Protein AF-A0A485KI19-F1 (afdb_monomer)

Mean predicted aligned error: 16.69 Å

Nearest PDB structures (foldseek):
  5kqa-assembly1_A  TM=9.503E-01  e=1.463E-09  Polygonaceae
  5gtx-assembly2_B  TM=9.442E-01  e=1.990E-09  Polygonaceae
  3fza-assembly1_A  TM=9.438E-01  e=4.714E-09  Populus tremula x Populus tremuloides
  1z7r-assembly1_A  TM=9.669E-01  e=2.487E-08  Populus tremula x Populus tremuloides
  2e7p-assembly1_B  TM=9.635E-01  e=2.339E-08  Populus tremula x Populus tremuloides

Organism: NCBI:txid120398

Solvent-accessible surface area (backbone atoms only — not comparable to full-atom values): 19951 Å² total; per-residue (Å²): 97,82,25,84,79,47,61,90,68,41,62,81,82,82,92,69,82,58,68,72,54,55,75,67,56,44,51,51,53,49,51,58,56,52,72,73,61,73,81,44,63,68,57,72,78,36,59,64,34,76,42,48,42,64,59,56,49,50,37,43,27,72,74,57,68,28,61,66,27,39,33,34,52,97,58,24,58,65,50,75,49,79,32,60,37,81,35,68,44,88,88,78,68,33,32,41,77,50,57,59,34,67,48,56,70,82,56,44,68,63,47,50,62,80,54,72,50,29,32,34,69,64,42,40,70,80,90,62,76,77,70,81,76,79,70,73,71,72,80,74,79,74,85,78,83,75,81,91,80,83,84,84,90,85,84,87,89,85,91,83,88,89,81,88,82,87,87,88,86,83,84,87,89,84,86,83,88,87,90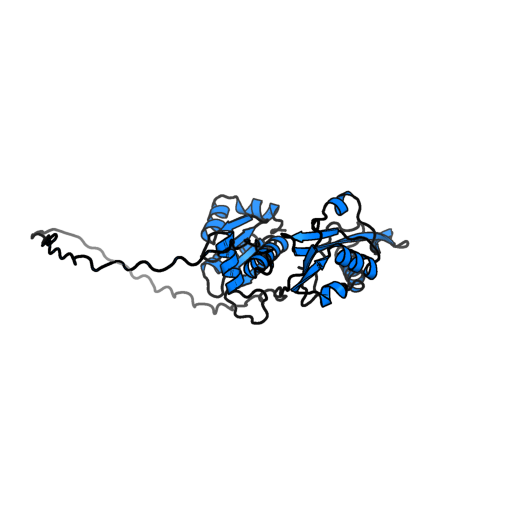,80,86,81,84,89,78,86,88,74,89,74,84,79,79,84,77,73,83,76,78,78,73,73,76,75,80,78,87,76,54,68,61,61,56,38,39,46,48,53,52,51,52,30,56,72,43,20,18,24,37,37,26,48,87,92,40,64,49,33,50,52,43,50,52,52,38,51,77,64,59,37,53,66,43,78,46,53,37,75,54,89,50,92,73,42,37,69,44,27,63,56,46,47,51,32,46,27,70,76,68,73,48,92,60,72,17,43,33,32,48,54,78,37,81,60,44,39,37,66,43,54,52,50,33,46,77,68,67,47,39,68,57,52,35,48,76,30,60,24,35,131

Sequence (320 aa):
MWSPTNPQNNVPNFGYPCGGLTDTDYLSNVVSLVSNYDTPQFIKDNIGKEVAVSDLRDAFNYWWGADVVLKCLDGAFADVLSCYSTDTDASTGEVSPGYIIPCPAGIAAQDECTNATTKLLAYSVPTIPPAPTTTTLKPTPAPTVAPKTTAPVTTAPKTTAPKTTAPLTTTPTTTPFETRLPSPSPTTPVPTPTRTPLTTLVPVPSVTDPQADVEIWVKFFYRNARCAVFGEAGCEYCASAKALLESKNASYDYFGVWLDNPNHIPDGMEVYNALVDMTKQDTLPNIWIGNVFVGGSDDIHALDKAGKLDQMLKDAKCIK

Secondary structure (DSSP, 8-state):
---SS-GGG-----SSPPTTS-HHHHHHHHHHHHHT-PPPHHHHHTTTEEEEHHHHHHHHHHHHSS--EEEEETTEEEEEE-EEEEEE-TTT--EEEEEEEPPPHHHHTT----SSEEEE--------PPP------PPPPPP--PPP-----------------------PPP------PPPP-----PPPP--------PPP-----HHHHHHHHHHHHHHHHSEEEEE-TT-HHHHHHHHHHHHTTB--EEEETT---TT-SS-HHHHHHHHHHHH---SS-EEEETTEEEESHHHHHHHHHTT-HHHHHHHTT-B-

InterPro domains:
  IPR002109 Glutaredoxin [PF00462] (229-294)
  IPR014025 Glutaredoxin subgroup [PR00160] (227-245)
  IPR014025 Glutaredoxin subgroup [PR00160] (277-290)
  IPR014025 Glutaredoxin subgroup [PR00160] (291-304)
  IPR036249 Thioredoxin-like superfamily [SSF52833] (221-317)
  IPR036430 Ribonuclease T2-like superfamily [G3DSA:3.90.730.10] (15-118)
  IPR036430 Ribonuclease T2-like superfamily [SSF55895] (18-107)

Radius of gyration: 32.54 Å; Cα contacts (8 Å, |Δi|>4): 403; chains: 1; bounding box: 98×54×90 Å

Structure (mmCIF, N/CA/C/O backbone):
data_AF-A0A485KI19-F1
#
_entry.id   AF-A0A485KI19-F1
#
loop_
_atom_site.group_PDB
_atom_site.id
_atom_site.type_symbol
_atom_site.label_atom_id
_atom_site.label_alt_id
_atom_site.label_comp_id
_atom_site.label_asym_id
_atom_site.label_entity_id
_atom_site.label_seq_id
_atom_site.pdbx_PDB_ins_code
_atom_site.Cartn_x
_atom_site.Cartn_y
_atom_site.Cartn_z
_atom_site.occupancy
_atom_site.B_iso_or_equiv
_atom_site.auth_seq_id
_atom_site.auth_comp_id
_atom_site.auth_asym_id
_atom_site.auth_atom_id
_atom_site.pdbx_PDB_model_num
ATOM 1 N N . MET A 1 1 ? 1.560 5.827 2.415 1.00 46.31 1 MET A N 1
ATOM 2 C CA . MET A 1 1 ? 1.641 5.105 1.127 1.00 46.31 1 MET A CA 1
ATOM 3 C C . MET A 1 1 ? 2.796 5.684 0.343 1.00 46.31 1 MET A C 1
ATOM 5 O O . MET A 1 1 ? 2.919 6.904 0.319 1.00 46.31 1 MET A O 1
ATOM 9 N N . TRP A 1 2 ? 3.633 4.837 -0.251 1.00 42.06 2 TRP A N 1
ATOM 10 C CA . TRP A 1 2 ? 4.658 5.285 -1.188 1.00 42.06 2 TRP A CA 1
ATOM 11 C C . TRP A 1 2 ? 3.989 5.912 -2.424 1.00 42.06 2 TRP A C 1
ATOM 13 O O . TRP A 1 2 ? 3.120 5.296 -3.042 1.00 42.06 2 TRP A O 1
ATOM 23 N N . SER A 1 3 ? 4.345 7.155 -2.739 1.00 47.00 3 SER A N 1
ATOM 24 C CA . SER A 1 3 ? 3.885 7.924 -3.890 1.00 47.00 3 SER A CA 1
ATOM 25 C C . SER A 1 3 ? 5.093 8.306 -4.752 1.00 47.00 3 SER A C 1
ATOM 27 O O . SER A 1 3 ? 5.907 9.135 -4.335 1.00 47.00 3 SER A O 1
ATOM 29 N N . PRO A 1 4 ? 5.229 7.750 -5.966 1.00 42.47 4 PRO A N 1
ATOM 30 C CA . PRO A 1 4 ? 6.314 8.113 -6.873 1.00 42.47 4 PRO A CA 1
ATOM 31 C C . PRO A 1 4 ? 6.140 9.522 -7.458 1.00 42.47 4 PRO A C 1
ATOM 33 O O . PRO A 1 4 ? 7.115 10.134 -7.884 1.00 42.47 4 PRO A O 1
ATOM 36 N N . THR A 1 5 ? 4.917 10.061 -7.450 1.00 41.78 5 THR A N 1
ATOM 37 C CA . THR A 1 5 ? 4.598 11.417 -7.926 1.00 41.78 5 THR A CA 1
ATOM 38 C C . THR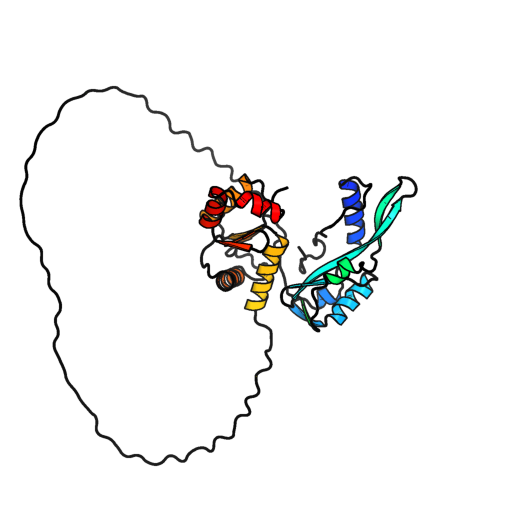 A 1 5 ? 4.775 12.488 -6.851 1.00 41.78 5 THR A C 1
ATOM 40 O O . THR A 1 5 ? 4.921 13.664 -7.180 1.00 41.78 5 THR A O 1
ATOM 43 N N . ASN A 1 6 ? 4.804 12.105 -5.570 1.00 47.22 6 ASN A N 1
ATOM 44 C CA . ASN A 1 6 ? 5.092 13.018 -4.469 1.00 47.22 6 ASN A CA 1
ATOM 45 C C . ASN A 1 6 ? 5.861 12.320 -3.328 1.00 47.22 6 ASN A C 1
ATOM 47 O O . ASN A 1 6 ? 5.303 12.094 -2.250 1.00 47.22 6 ASN A O 1
ATOM 51 N N . PRO A 1 7 ? 7.147 11.983 -3.548 1.00 45.94 7 PRO A N 1
ATOM 52 C CA . PRO A 1 7 ? 7.935 11.195 -2.602 1.00 45.94 7 PRO A CA 1
ATOM 53 C C . PRO A 1 7 ? 8.178 11.891 -1.255 1.00 45.94 7 PRO A C 1
ATOM 55 O O . PRO A 1 7 ? 8.441 11.217 -0.265 1.00 45.94 7 PRO A O 1
ATOM 58 N N . GLN A 1 8 ? 8.035 13.219 -1.192 1.00 36.97 8 GLN A N 1
ATOM 59 C CA . GLN A 1 8 ? 8.139 14.009 0.044 1.00 36.97 8 GLN A CA 1
ATOM 60 C C . GLN A 1 8 ? 6.963 13.764 1.009 1.00 36.97 8 GLN A C 1
ATOM 62 O O . GLN A 1 8 ? 7.070 14.033 2.200 1.00 36.97 8 GLN A O 1
ATOM 67 N N . ASN A 1 9 ? 5.848 13.219 0.508 1.00 42.22 9 ASN A N 1
ATOM 68 C CA . ASN A 1 9 ? 4.661 12.885 1.300 1.00 42.22 9 ASN A CA 1
ATOM 69 C C . ASN A 1 9 ? 4.589 11.394 1.665 1.00 42.22 9 ASN A C 1
ATOM 71 O O . ASN A 1 9 ? 3.554 10.917 2.143 1.00 42.22 9 ASN A O 1
ATOM 75 N N . ASN A 1 10 ? 5.669 10.644 1.439 1.00 46.06 10 ASN A N 1
ATOM 76 C CA . ASN A 1 10 ? 5.763 9.259 1.872 1.00 46.06 10 ASN A CA 1
ATOM 77 C C . ASN A 1 10 ? 5.817 9.225 3.400 1.00 46.06 10 ASN A C 1
ATOM 79 O O . ASN A 1 10 ? 6.863 9.451 3.997 1.00 46.06 10 ASN A O 1
ATOM 83 N N . VAL A 1 11 ? 4.675 8.958 4.034 1.00 46.38 11 VAL A N 1
ATOM 84 C CA . VAL A 1 11 ? 4.603 8.778 5.488 1.00 46.38 11 VAL A CA 1
ATOM 85 C C . VAL A 1 11 ? 5.320 7.471 5.840 1.00 46.38 11 VAL A C 1
ATOM 87 O O . VAL A 1 11 ? 4.834 6.409 5.432 1.00 46.38 11 VAL A O 1
ATOM 90 N N . PRO A 1 12 ? 6.440 7.508 6.578 1.00 49.16 12 PRO A N 1
ATOM 91 C CA . PRO A 1 12 ? 7.093 6.292 7.023 1.00 49.16 12 PRO A CA 1
ATOM 92 C C . PRO A 1 12 ? 6.256 5.650 8.137 1.00 49.16 12 PRO A C 1
ATOM 94 O O . PRO A 1 12 ? 5.717 6.333 9.010 1.00 49.16 12 PRO A O 1
ATOM 97 N N . ASN A 1 13 ? 6.102 4.327 8.093 1.00 49.72 13 ASN A N 1
ATOM 98 C CA . ASN A 1 13 ? 5.349 3.576 9.094 1.00 49.72 13 ASN A CA 1
ATOM 99 C C . ASN A 1 13 ? 6.312 3.037 10.161 1.00 49.72 13 ASN A C 1
ATOM 101 O O . ASN A 1 13 ? 7.055 2.089 9.912 1.00 49.72 13 ASN A O 1
ATOM 105 N N . PHE A 1 14 ? 6.317 3.640 11.350 1.00 53.88 14 PHE A N 1
ATOM 106 C CA . PHE A 1 14 ? 7.216 3.247 12.438 1.00 53.88 14 PHE A CA 1
ATOM 107 C C . PHE A 1 14 ? 6.625 2.070 13.212 1.00 53.88 14 PHE A C 1
ATOM 109 O O . PHE A 1 14 ? 5.615 2.201 13.898 1.00 53.88 14 PHE A O 1
ATOM 116 N N . GLY A 1 15 ? 7.250 0.897 13.083 1.00 46.44 15 GLY A N 1
ATOM 117 C CA . GLY A 1 15 ? 6.762 -0.335 13.706 1.00 46.44 15 GLY A CA 1
ATOM 118 C C . GLY A 1 15 ? 6.937 -0.397 15.227 1.00 46.44 15 GLY A C 1
ATOM 119 O O . GLY A 1 15 ? 6.155 -1.081 15.883 1.00 46.44 15 GLY A O 1
ATOM 120 N N . TYR A 1 16 ? 7.933 0.299 15.789 1.00 48.69 16 TYR A N 1
ATOM 121 C CA . TYR A 1 16 ? 8.256 0.255 17.220 1.00 48.69 16 TYR A CA 1
ATOM 122 C C . TYR A 1 16 ? 8.900 1.576 17.677 1.00 48.69 16 TYR A C 1
ATOM 124 O O . TYR A 1 16 ? 10.001 1.883 17.213 1.00 48.69 16 TYR A O 1
ATOM 132 N N . PRO A 1 17 ? 8.267 2.362 18.571 1.00 51.69 17 PRO A N 1
ATOM 133 C CA . PRO A 1 17 ? 8.916 3.534 19.141 1.00 51.69 17 PRO A CA 1
ATOM 134 C C . PRO A 1 17 ? 10.123 3.102 19.979 1.00 51.69 17 PRO A C 1
ATOM 136 O O . PRO A 1 17 ? 10.040 2.179 20.794 1.00 51.69 17 PRO A O 1
ATOM 139 N N . CYS A 1 18 ? 11.256 3.771 19.774 1.00 51.06 18 CYS A N 1
ATOM 140 C CA . CYS A 1 18 ? 12.375 3.708 20.705 1.00 51.06 18 CYS A CA 1
ATOM 141 C C . CYS A 1 18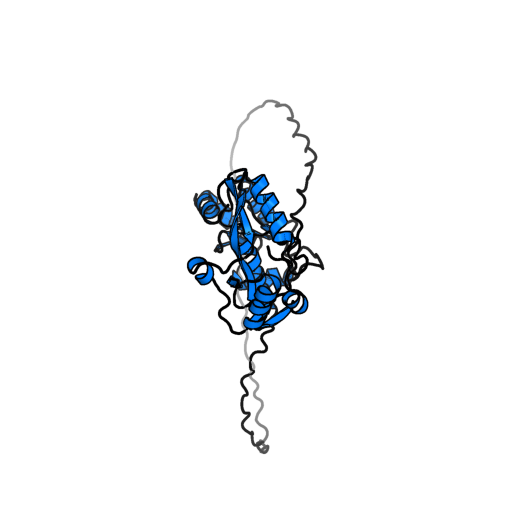 ? 11.891 4.331 22.024 1.00 51.06 18 CYS A C 1
ATOM 143 O O . CYS A 1 18 ? 11.373 5.445 22.032 1.00 51.06 18 CYS A O 1
ATOM 145 N N . GLY A 1 19 ? 11.934 3.568 23.118 1.00 50.66 19 GLY A N 1
ATOM 146 C CA . GLY A 1 19 ? 11.325 3.978 24.383 1.00 50.66 19 GLY A CA 1
ATOM 147 C C . GLY A 1 19 ? 11.999 5.208 24.999 1.00 50.66 19 GLY A C 1
ATOM 148 O O . GLY A 1 19 ? 13.220 5.319 24.971 1.00 50.66 19 GLY A O 1
ATOM 149 N N . GLY A 1 20 ? 11.199 6.089 25.607 1.00 52.69 20 GLY A N 1
ATOM 150 C CA . GLY A 1 20 ? 11.675 7.222 26.412 1.00 52.69 20 GLY A CA 1
ATOM 151 C C . GLY A 1 20 ? 11.204 8.597 25.938 1.00 52.69 20 GLY A C 1
ATOM 152 O O . GLY A 1 20 ? 11.159 9.505 26.759 1.00 52.69 20 GLY A O 1
ATOM 153 N N . LEU A 1 21 ? 10.797 8.722 24.670 1.00 57.00 21 LEU A N 1
ATOM 154 C CA . LEU A 1 21 ? 10.254 9.957 24.092 1.00 57.00 21 LEU A CA 1
ATOM 155 C C . LEU A 1 21 ? 8.753 10.114 24.341 1.00 57.00 21 LEU A C 1
ATOM 157 O O . LEU A 1 21 ? 8.015 9.126 24.394 1.00 57.00 21 LEU A O 1
ATOM 161 N N . THR A 1 22 ? 8.282 11.364 24.417 1.00 64.50 22 THR A N 1
ATOM 162 C CA . THR A 1 22 ? 6.857 11.646 24.194 1.00 64.50 22 THR A CA 1
ATOM 163 C C . THR A 1 22 ? 6.505 11.363 22.731 1.00 64.50 22 THR A C 1
ATOM 165 O O . THR A 1 22 ? 7.353 11.510 21.850 1.00 64.50 22 THR A O 1
ATOM 168 N N . ASP A 1 23 ? 5.255 10.988 22.443 1.00 66.38 23 ASP A N 1
ATOM 169 C CA . ASP A 1 23 ? 4.817 10.700 21.067 1.00 66.38 23 ASP A CA 1
ATOM 170 C C . ASP A 1 23 ? 5.150 11.852 20.100 1.00 66.38 23 ASP A C 1
ATOM 172 O O . ASP A 1 23 ? 5.570 11.618 18.969 1.00 66.38 23 ASP A O 1
ATOM 176 N N . THR A 1 24 ? 5.021 13.104 20.551 1.00 70.69 24 THR A N 1
ATOM 177 C CA . THR A 1 24 ? 5.311 14.298 19.743 1.00 70.69 24 THR A CA 1
ATOM 178 C C . THR A 1 24 ? 6.802 14.453 19.452 1.00 70.69 24 THR A C 1
ATOM 180 O O . THR A 1 24 ? 7.173 14.729 18.311 1.00 70.69 24 THR A O 1
ATOM 183 N N . ASP A 1 25 ? 7.658 14.261 20.457 1.00 70.94 25 ASP A N 1
ATOM 184 C CA . ASP A 1 25 ? 9.108 14.421 20.309 1.00 70.94 25 ASP A CA 1
ATOM 185 C C . ASP A 1 25 ? 9.700 13.287 19.469 1.00 70.94 25 ASP A C 1
ATOM 187 O O . ASP A 1 25 ? 10.542 13.524 18.600 1.00 70.94 25 ASP A O 1
ATOM 191 N N . TYR A 1 26 ? 9.184 12.064 19.642 1.00 72.50 26 TYR A N 1
ATOM 192 C CA . TYR A 1 26 ? 9.512 10.936 18.775 1.00 72.50 26 TYR A CA 1
ATOM 193 C C . TYR A 1 26 ? 9.150 11.240 17.324 1.00 72.50 26 TYR A C 1
ATOM 195 O O . TYR A 1 26 ? 10.010 11.136 16.452 1.00 72.50 26 TYR A O 1
ATOM 203 N N . LEU A 1 27 ? 7.911 11.673 17.061 1.00 74.31 27 LEU A N 1
ATOM 204 C CA . LEU A 1 27 ? 7.457 12.002 15.709 1.00 74.31 27 LEU A CA 1
ATOM 205 C C . LEU A 1 27 ? 8.262 13.151 15.089 1.00 74.31 27 LEU A C 1
ATOM 207 O O . LEU A 1 27 ? 8.608 13.074 13.915 1.00 74.31 27 LEU A O 1
ATOM 211 N N . SER A 1 28 ? 8.602 14.189 15.856 1.00 77.88 28 SER A N 1
ATOM 212 C CA . SER A 1 28 ? 9.403 15.321 15.371 1.00 77.88 28 SER A CA 1
ATOM 213 C C . SER A 1 28 ? 10.830 14.906 14.989 1.00 77.88 28 SER A C 1
ATOM 215 O O . SER A 1 28 ? 11.308 15.243 13.899 1.00 77.88 28 SER A O 1
ATOM 217 N N . ASN A 1 29 ? 11.494 14.121 15.846 1.00 76.38 29 ASN A N 1
ATOM 218 C CA . ASN A 1 29 ? 12.833 13.586 15.579 1.00 76.38 29 ASN A CA 1
ATOM 219 C C . ASN A 1 29 ? 12.832 12.685 14.351 1.00 76.38 29 ASN A C 1
ATOM 221 O O . ASN A 1 29 ? 13.666 12.816 13.460 1.00 76.38 29 ASN A O 1
ATOM 225 N N . VAL A 1 30 ? 11.838 11.811 14.279 1.00 77.06 30 VAL A N 1
ATOM 226 C CA . VAL A 1 30 ? 11.625 10.913 13.159 1.00 77.06 30 VAL A CA 1
ATOM 227 C C . VAL A 1 30 ? 11.415 11.671 11.848 1.00 77.06 30 VAL A C 1
ATOM 229 O O . VAL A 1 30 ? 12.092 11.363 10.871 1.00 77.06 30 VAL A O 1
ATOM 232 N N . VAL A 1 31 ? 10.519 12.664 11.812 1.00 79.62 31 VAL A N 1
ATOM 233 C CA . VAL A 1 31 ? 10.261 13.484 10.615 1.00 79.62 31 VAL A CA 1
ATOM 234 C C . VAL A 1 31 ? 11.537 14.203 10.181 1.00 79.62 31 VAL A C 1
ATOM 236 O O . VAL A 1 31 ? 11.879 14.193 9.000 1.00 79.62 31 VAL A O 1
ATOM 239 N N . SER A 1 32 ? 12.275 14.768 11.136 1.00 79.25 32 SER A N 1
ATOM 240 C CA . SER A 1 32 ? 13.550 15.440 10.868 1.00 79.25 32 SER A CA 1
ATOM 241 C C . SER A 1 32 ? 14.583 14.475 10.286 1.00 79.25 32 SER A C 1
ATOM 243 O O . SER A 1 32 ? 15.250 14.797 9.306 1.00 79.25 32 SER A O 1
ATOM 245 N N . LEU A 1 33 ? 14.678 13.265 10.833 1.00 79.50 33 LEU A N 1
ATOM 246 C CA . LEU A 1 33 ? 15.592 12.236 10.362 1.00 79.50 33 LEU A CA 1
ATOM 247 C C . LEU A 1 33 ? 15.264 11.794 8.931 1.00 79.50 33 LEU A C 1
ATOM 249 O O . LEU A 1 33 ? 16.139 11.827 8.068 1.00 79.50 33 LEU A O 1
ATOM 253 N N . VAL A 1 34 ? 14.007 11.428 8.658 1.00 77.19 34 VAL A N 1
ATOM 254 C CA . VAL A 1 34 ? 13.589 10.953 7.327 1.00 77.19 34 VAL A CA 1
ATOM 255 C C . VAL A 1 34 ? 13.599 12.057 6.274 1.00 77.19 34 VAL A C 1
ATOM 257 O O . VAL A 1 34 ? 13.829 11.755 5.109 1.00 77.19 34 VAL A O 1
ATOM 260 N N . SER A 1 35 ? 13.447 13.329 6.663 1.00 78.62 35 SER A N 1
ATOM 261 C CA . SER A 1 35 ? 13.558 14.463 5.733 1.00 78.62 35 SER A CA 1
ATOM 262 C C . SER A 1 35 ? 14.942 14.592 5.081 1.00 78.62 35 SER A C 1
ATOM 264 O O . SER A 1 35 ? 15.059 15.191 4.016 1.00 78.62 35 SER A O 1
ATOM 266 N N . ASN A 1 36 ? 15.980 13.991 5.676 1.00 76.94 36 ASN A N 1
ATOM 267 C CA . ASN A 1 36 ? 17.328 13.950 5.102 1.00 76.94 36 ASN A CA 1
ATOM 268 C C . ASN A 1 36 ? 17.536 12.776 4.129 1.00 76.94 36 ASN A C 1
ATOM 270 O O . ASN A 1 36 ? 18.554 12.728 3.438 1.00 76.94 36 ASN A O 1
ATOM 274 N N . TYR A 1 37 ? 16.601 11.825 4.075 1.00 80.19 37 TYR A N 1
ATOM 275 C CA . TYR A 1 37 ? 16.681 10.639 3.229 1.00 80.19 37 TYR A CA 1
ATOM 276 C C . TYR A 1 37 ? 15.727 10.772 2.043 1.00 80.19 37 TYR A C 1
ATOM 278 O O . TYR A 1 37 ? 14.572 10.351 2.078 1.00 80.19 37 TYR A O 1
ATOM 286 N N . ASP A 1 38 ? 16.238 11.343 0.956 1.00 79.88 38 ASP A N 1
ATOM 287 C CA . ASP A 1 38 ? 15.496 11.440 -0.296 1.00 79.88 38 ASP A CA 1
ATOM 288 C C . ASP A 1 38 ? 15.322 10.073 -0.976 1.00 79.88 38 ASP A C 1
ATOM 290 O O . ASP A 1 38 ? 16.114 9.138 -0.813 1.00 79.88 38 ASP A O 1
ATOM 294 N N . THR A 1 39 ? 14.286 9.974 -1.816 1.00 84.31 39 THR A N 1
ATOM 295 C CA . THR A 1 39 ? 14.126 8.832 -2.728 1.00 84.31 39 THR A CA 1
ATOM 296 C C . THR A 1 39 ? 15.303 8.789 -3.714 1.00 84.31 39 THR A C 1
ATOM 298 O O . THR A 1 39 ? 15.515 9.794 -4.410 1.00 84.31 39 THR A O 1
ATOM 301 N N . PRO A 1 40 ? 16.024 7.652 -3.831 1.00 89.31 40 PRO A N 1
ATOM 302 C CA . PRO A 1 40 ? 17.139 7.502 -4.761 1.00 89.31 40 PRO A CA 1
ATOM 303 C C . PRO A 1 40 ? 16.788 7.936 -6.185 1.00 89.31 40 PRO A C 1
ATOM 305 O O . PRO A 1 40 ? 15.735 7.572 -6.716 1.00 89.31 40 PRO A O 1
ATOM 308 N N . GLN A 1 41 ? 17.692 8.675 -6.834 1.00 89.19 41 GLN A N 1
ATOM 309 C CA . GLN A 1 41 ? 17.462 9.182 -8.194 1.00 89.19 41 GLN A CA 1
ATOM 310 C C . GLN A 1 41 ? 17.199 8.052 -9.201 1.00 89.19 41 GLN A C 1
ATOM 312 O O . GLN A 1 41 ? 16.339 8.187 -10.065 1.00 89.19 41 GLN A O 1
ATOM 317 N N . PHE A 1 42 ? 17.852 6.901 -9.013 1.00 91.62 42 PHE A N 1
ATOM 318 C CA . PHE A 1 42 ? 17.614 5.693 -9.800 1.00 91.62 42 PHE A CA 1
ATOM 319 C C . PHE A 1 42 ? 16.131 5.302 -9.859 1.00 91.62 42 PHE A C 1
ATOM 321 O O . PHE A 1 42 ? 15.640 4.924 -10.916 1.00 91.62 42 PHE A O 1
ATOM 328 N N . ILE A 1 43 ? 15.398 5.426 -8.749 1.00 90.06 43 ILE A N 1
ATOM 329 C CA . ILE A 1 43 ? 13.968 5.110 -8.715 1.00 90.06 43 ILE A CA 1
ATOM 330 C C . ILE A 1 43 ? 13.191 6.141 -9.530 1.00 90.06 43 ILE A C 1
ATOM 332 O O . ILE A 1 43 ? 12.382 5.762 -10.372 1.00 90.06 43 ILE A O 1
ATOM 336 N N . LYS A 1 44 ?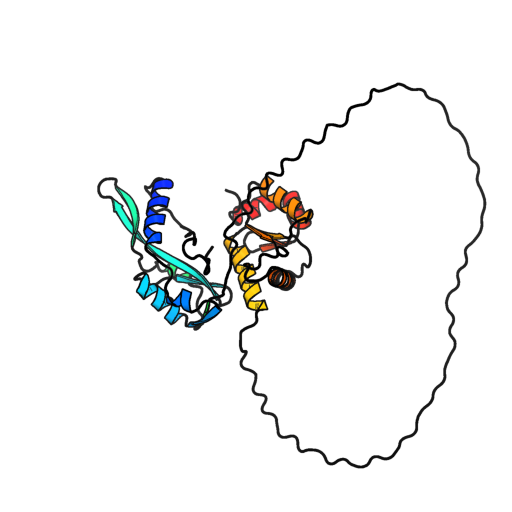 13.476 7.434 -9.325 1.00 87.25 44 LYS A N 1
ATOM 337 C CA . LYS A 1 44 ? 12.816 8.546 -10.031 1.00 87.25 44 LYS A CA 1
ATOM 338 C C . LYS A 1 44 ? 12.970 8.428 -11.554 1.00 87.25 44 LYS A C 1
ATOM 340 O O . LYS A 1 44 ? 12.008 8.648 -12.282 1.00 87.25 44 LYS A O 1
ATOM 345 N N . ASP A 1 45 ? 14.144 8.016 -12.026 1.00 91.19 45 ASP A N 1
ATOM 346 C CA . ASP A 1 45 ? 14.460 7.902 -13.458 1.00 91.19 45 ASP A CA 1
ATOM 347 C C . ASP A 1 45 ? 13.864 6.648 -14.128 1.00 91.19 45 ASP A C 1
ATOM 349 O O . ASP A 1 45 ? 13.823 6.540 -15.363 1.00 91.19 45 ASP A O 1
ATOM 353 N N . ASN A 1 46 ? 13.412 5.681 -13.327 1.00 92.06 46 ASN A N 1
ATOM 354 C CA . ASN A 1 46 ? 12.945 4.380 -13.799 1.00 92.06 46 ASN A CA 1
ATOM 355 C C . ASN A 1 46 ? 11.484 4.076 -13.442 1.00 92.06 46 ASN A C 1
ATOM 357 O O . ASN A 1 46 ? 11.047 2.939 -13.600 1.00 92.06 46 ASN A O 1
ATOM 361 N N . ILE A 1 47 ? 10.705 5.084 -13.040 1.00 88.69 47 ILE A N 1
ATOM 362 C CA . ILE A 1 47 ? 9.249 4.952 -12.892 1.00 88.69 47 ILE A CA 1
ATOM 363 C C . ILE A 1 47 ? 8.638 4.464 -14.220 1.00 88.69 47 ILE A C 1
ATOM 365 O O . ILE A 1 47 ? 8.959 4.966 -15.297 1.00 88.69 47 ILE A O 1
ATOM 369 N N . GLY A 1 48 ? 7.757 3.471 -14.130 1.00 85.75 48 GLY A N 1
ATOM 370 C CA . GLY A 1 48 ? 7.123 2.775 -15.248 1.00 85.75 48 GLY A CA 1
ATOM 371 C C . GLY A 1 48 ? 7.988 1.702 -15.917 1.00 85.75 48 GLY A C 1
ATOM 372 O O . GLY A 1 48 ? 7.569 1.153 -16.934 1.00 85.75 48 GLY A O 1
ATOM 373 N N . LYS A 1 49 ? 9.189 1.405 -15.401 1.00 90.19 49 LYS A N 1
ATOM 374 C CA . LYS A 1 49 ? 10.129 0.451 -16.013 1.00 90.19 49 LYS A CA 1
ATOM 375 C C . LYS A 1 49 ? 10.384 -0.756 -15.119 1.00 90.19 49 LYS A C 1
ATOM 377 O O . LYS A 1 49 ? 10.200 -0.718 -13.904 1.00 90.19 49 LYS A O 1
ATOM 382 N N . GLU A 1 50 ? 10.863 -1.823 -15.742 1.00 92.44 50 GLU A N 1
ATOM 383 C CA . GLU A 1 50 ? 11.450 -2.967 -15.054 1.00 92.44 50 GLU A CA 1
ATOM 384 C C . GLU A 1 50 ? 12.957 -2.741 -14.870 1.00 92.44 50 GLU A C 1
ATOM 386 O O . GLU A 1 50 ? 13.650 -2.327 -15.800 1.00 92.44 50 GLU A O 1
ATOM 391 N N . VAL A 1 51 ? 13.452 -2.981 -13.657 1.00 95.19 51 VAL A N 1
ATOM 392 C CA . VAL A 1 51 ? 14.850 -2.761 -13.259 1.00 95.19 51 VAL A CA 1
ATOM 393 C C . VAL A 1 51 ? 15.414 -3.998 -12.576 1.00 95.19 51 VAL A C 1
ATOM 395 O O . VAL A 1 51 ? 14.662 -4.810 -12.036 1.00 95.19 51 VAL A O 1
ATOM 398 N N . ALA A 1 52 ? 16.739 -4.149 -12.559 1.00 96.81 52 ALA A N 1
ATOM 399 C CA . ALA A 1 52 ? 17.368 -5.195 -11.764 1.00 96.81 52 ALA A CA 1
ATOM 400 C C . ALA A 1 52 ? 17.207 -4.896 -10.265 1.00 96.81 52 ALA A C 1
ATOM 402 O O . ALA A 1 52 ? 17.384 -3.762 -9.814 1.00 96.81 52 ALA A O 1
ATOM 403 N N . VAL A 1 53 ? 16.896 -5.927 -9.478 1.00 95.81 53 VAL A N 1
ATOM 404 C CA . VAL A 1 53 ? 16.785 -5.794 -8.017 1.00 95.81 53 VAL A CA 1
ATOM 405 C C . VAL A 1 53 ? 18.139 -5.434 -7.399 1.00 95.81 53 VAL A C 1
ATOM 407 O O . VAL A 1 53 ? 18.172 -4.692 -6.421 1.00 95.81 53 VAL A O 1
ATOM 410 N N . SER A 1 54 ? 19.252 -5.896 -7.981 1.00 95.62 54 SER A N 1
ATOM 411 C CA . SER A 1 54 ? 20.605 -5.494 -7.569 1.00 95.62 54 SER A CA 1
ATOM 412 C C . SER A 1 54 ? 20.803 -3.984 -7.668 1.00 95.62 54 SER A C 1
ATOM 414 O O . SER A 1 54 ? 21.187 -3.363 -6.686 1.00 95.62 54 SER A O 1
ATOM 416 N N . ASP A 1 55 ? 20.441 -3.384 -8.802 1.00 95.94 55 ASP A N 1
ATOM 417 C CA . ASP A 1 55 ? 20.642 -1.953 -9.048 1.00 95.94 55 ASP A CA 1
ATOM 418 C C . ASP A 1 55 ? 19.768 -1.105 -8.114 1.00 95.94 55 ASP A C 1
ATOM 420 O O . ASP A 1 55 ? 20.178 -0.045 -7.642 1.00 95.94 55 ASP A O 1
ATOM 424 N N . LEU A 1 56 ? 18.564 -1.597 -7.798 1.00 94.50 56 LEU A N 1
ATOM 425 C CA . LEU A 1 56 ? 17.683 -0.968 -6.819 1.00 94.50 56 LEU A CA 1
ATOM 426 C C . LEU A 1 56 ? 18.292 -0.995 -5.407 1.00 94.50 56 LEU A C 1
ATOM 428 O O . LEU A 1 56 ? 18.245 0.016 -4.705 1.00 94.50 56 LEU A O 1
ATOM 432 N N . ARG A 1 57 ? 18.885 -2.123 -4.992 1.00 94.31 57 ARG A N 1
ATOM 433 C CA . ARG A 1 57 ? 19.593 -2.228 -3.704 1.00 94.31 57 ARG A CA 1
ATOM 434 C C . ARG A 1 57 ? 20.828 -1.339 -3.671 1.00 94.31 57 ARG A C 1
ATOM 436 O O . ARG A 1 57 ? 21.008 -0.626 -2.690 1.00 94.31 57 ARG A O 1
ATOM 443 N N . ASP A 1 58 ? 21.613 -1.323 -4.744 1.00 95.00 58 ASP A N 1
ATOM 444 C CA . ASP A 1 58 ? 22.797 -0.472 -4.875 1.00 95.00 58 ASP A CA 1
ATOM 445 C C . ASP A 1 58 ? 22.423 1.010 -4.793 1.00 95.00 58 ASP A C 1
ATOM 447 O O . ASP A 1 58 ? 23.115 1.789 -4.139 1.00 95.00 58 ASP A O 1
ATOM 451 N N . ALA A 1 59 ? 21.290 1.406 -5.381 1.00 93.69 59 ALA A N 1
ATOM 452 C CA . ALA A 1 59 ? 20.779 2.763 -5.262 1.00 93.69 59 ALA A CA 1
ATOM 453 C C . ALA A 1 59 ? 20.449 3.123 -3.805 1.00 93.69 59 ALA A C 1
ATOM 455 O O . ALA A 1 59 ? 20.863 4.179 -3.331 1.00 93.69 59 ALA A O 1
ATOM 456 N N . PHE A 1 60 ? 19.744 2.263 -3.066 1.00 92.44 60 PHE A N 1
ATOM 457 C CA . PHE A 1 60 ? 19.495 2.518 -1.645 1.00 92.44 60 PHE A CA 1
ATOM 458 C C . PHE A 1 60 ? 20.787 2.520 -0.829 1.00 92.44 60 PHE A C 1
ATOM 460 O O . PHE A 1 60 ? 20.996 3.441 -0.049 1.00 92.44 60 PHE A O 1
ATOM 467 N N . ASN A 1 61 ? 21.686 1.561 -1.040 1.00 91.94 61 ASN A N 1
ATOM 468 C CA . ASN A 1 61 ? 22.950 1.488 -0.315 1.00 91.94 61 ASN A CA 1
ATOM 469 C C . ASN A 1 61 ? 23.814 2.741 -0.564 1.00 91.94 61 ASN A C 1
ATOM 471 O O . ASN A 1 61 ? 24.316 3.338 0.385 1.00 91.94 61 ASN A O 1
ATOM 475 N N . TYR A 1 62 ? 23.894 3.215 -1.811 1.00 90.50 62 TYR A N 1
ATOM 476 C CA . TYR A 1 62 ? 24.626 4.432 -2.171 1.00 90.50 62 TYR A CA 1
ATOM 477 C C . TYR A 1 62 ? 24.074 5.689 -1.483 1.00 90.50 62 TYR A C 1
ATOM 479 O O . TYR A 1 62 ? 24.846 6.505 -0.982 1.00 90.50 62 TYR A O 1
ATOM 487 N N . TRP A 1 63 ? 22.749 5.864 -1.465 1.00 84.12 63 TRP A N 1
ATOM 488 C CA . TRP A 1 63 ? 22.123 7.078 -0.926 1.00 84.12 63 TRP A CA 1
ATOM 489 C C . TRP A 1 63 ? 21.922 7.036 0.593 1.00 84.12 63 TRP A C 1
ATOM 491 O O . TRP A 1 63 ? 22.012 8.069 1.250 1.00 84.12 63 TRP A O 1
ATOM 501 N N . TRP A 1 64 ? 21.608 5.869 1.154 1.00 88.25 64 TRP A N 1
ATOM 502 C CA . TRP A 1 64 ? 21.218 5.699 2.558 1.00 88.25 64 TRP A CA 1
ATOM 503 C C . TRP A 1 64 ? 22.319 5.068 3.419 1.00 88.25 64 TRP A C 1
ATOM 505 O O . TRP A 1 64 ? 22.234 5.119 4.644 1.00 88.25 64 TRP A O 1
ATOM 515 N N . GLY A 1 65 ? 23.365 4.512 2.802 1.00 88.00 65 GLY A N 1
ATOM 516 C CA . GLY A 1 65 ? 24.558 4.005 3.484 1.00 88.00 65 GLY A CA 1
ATOM 517 C C . GLY A 1 65 ? 24.417 2.618 4.115 1.00 88.00 65 GLY A C 1
ATOM 518 O O . GLY A 1 65 ? 25.298 2.218 4.875 1.00 88.00 65 GLY A O 1
ATOM 519 N N . ALA A 1 66 ? 23.337 1.883 3.837 1.00 85.94 66 ALA A N 1
ATOM 520 C CA . ALA A 1 66 ? 23.135 0.533 4.359 1.00 85.94 66 ALA A CA 1
ATOM 521 C C . ALA A 1 66 ? 22.230 -0.319 3.464 1.00 85.94 66 ALA A C 1
ATOM 523 O O . ALA A 1 66 ? 21.456 0.194 2.653 1.00 85.94 66 ALA A O 1
ATOM 524 N N . ASP A 1 67 ? 22.292 -1.633 3.684 1.00 88.38 67 ASP A N 1
ATOM 525 C CA . ASP A 1 67 ? 21.372 -2.582 3.073 1.00 88.38 67 ASP A CA 1
ATOM 526 C C . ASP A 1 67 ? 19.959 -2.410 3.629 1.00 88.38 67 ASP A C 1
ATOM 528 O O . ASP A 1 67 ? 19.739 -2.330 4.842 1.00 88.38 67 ASP A O 1
ATOM 532 N N . VAL A 1 68 ? 18.998 -2.398 2.712 1.00 91.75 68 VAL A N 1
ATOM 533 C CA . VAL A 1 68 ? 17.571 -2.267 2.999 1.00 91.75 68 VAL A CA 1
ATOM 534 C C . VAL A 1 68 ? 16.834 -3.568 2.708 1.00 91.75 68 VAL A C 1
ATOM 536 O O . VAL A 1 68 ? 17.289 -4.406 1.925 1.00 91.75 68 VAL A O 1
ATOM 539 N N . VAL A 1 69 ? 15.657 -3.711 3.310 1.00 92.69 69 VAL A N 1
ATOM 540 C CA . VAL A 1 69 ? 14.737 -4.816 3.038 1.00 92.69 69 VAL A CA 1
ATOM 541 C C . VAL A 1 69 ? 13.699 -4.332 2.043 1.00 92.69 69 VAL A C 1
ATOM 543 O O . VAL A 1 69 ? 12.940 -3.406 2.329 1.00 92.69 69 VAL A O 1
ATOM 546 N N . LEU A 1 70 ? 13.664 -4.947 0.867 1.00 93.50 70 LEU A N 1
ATOM 547 C CA . LEU A 1 70 ? 12.740 -4.545 -0.183 1.00 93.50 70 LEU A CA 1
ATOM 548 C C . LEU A 1 70 ? 11.424 -5.319 -0.063 1.00 93.50 70 LEU A C 1
ATOM 550 O O . LEU A 1 70 ? 11.404 -6.537 0.135 1.00 93.50 70 LEU A O 1
ATOM 554 N N . LYS A 1 71 ? 10.310 -4.605 -0.211 1.00 90.38 71 LYS A N 1
ATOM 555 C CA . LYS A 1 71 ? 8.967 -5.176 -0.273 1.00 90.38 71 LYS A CA 1
ATOM 556 C C . LYS A 1 71 ? 8.489 -5.179 -1.710 1.00 90.38 71 LYS A C 1
ATOM 558 O O . LYS A 1 71 ? 8.386 -4.121 -2.334 1.00 90.38 71 LYS A O 1
ATOM 563 N N . CYS A 1 72 ? 8.189 -6.369 -2.216 1.00 90.12 72 CYS A N 1
ATOM 564 C CA . CYS A 1 72 ? 7.647 -6.561 -3.549 1.00 90.12 72 CYS A CA 1
ATOM 565 C C . CYS A 1 72 ? 6.279 -7.226 -3.476 1.00 90.12 72 CYS A C 1
ATOM 567 O O . CYS A 1 72 ? 6.065 -8.175 -2.728 1.00 90.12 72 CYS A O 1
ATOM 569 N N . LEU A 1 73 ? 5.371 -6.754 -4.318 1.00 86.00 73 LEU A N 1
ATOM 570 C CA . LEU A 1 73 ? 4.029 -7.275 -4.469 1.00 86.00 73 LEU A CA 1
ATOM 571 C C . LEU A 1 73 ? 3.866 -7.810 -5.886 1.00 86.00 73 LEU A C 1
ATOM 573 O O . LEU A 1 73 ? 3.945 -7.048 -6.843 1.00 86.00 73 LEU A O 1
ATOM 577 N N . ASP A 1 74 ? 3.692 -9.126 -6.008 1.00 84.38 74 ASP A N 1
ATOM 578 C CA . ASP A 1 74 ? 3.569 -9.830 -7.293 1.00 84.38 74 ASP A CA 1
ATOM 579 C C . ASP A 1 74 ? 4.682 -9.462 -8.298 1.00 84.38 74 ASP A C 1
ATOM 581 O O . ASP A 1 74 ? 4.463 -9.334 -9.498 1.00 84.38 74 ASP A O 1
ATOM 585 N N . GLY A 1 75 ? 5.909 -9.287 -7.791 1.00 84.06 75 GLY A N 1
ATOM 586 C CA . GLY A 1 75 ? 7.090 -8.956 -8.595 1.00 84.06 75 GLY A CA 1
ATOM 587 C C . GLY A 1 75 ? 7.294 -7.464 -8.884 1.00 84.06 75 GLY A C 1
ATOM 588 O O . GLY A 1 75 ? 8.305 -7.115 -9.488 1.00 84.06 75 GLY A O 1
ATOM 589 N N . ALA A 1 76 ? 6.398 -6.583 -8.432 1.00 88.56 76 ALA A N 1
ATOM 590 C CA . ALA A 1 76 ? 6.586 -5.134 -8.482 1.00 88.56 76 ALA A CA 1
ATOM 591 C C . ALA A 1 76 ? 7.097 -4.586 -7.146 1.00 88.56 76 ALA A C 1
ATOM 593 O O . ALA A 1 76 ? 6.670 -5.030 -6.082 1.00 88.56 76 ALA A O 1
ATOM 594 N N . PHE A 1 77 ? 7.980 -3.593 -7.187 1.00 90.62 77 PHE A N 1
ATOM 595 C CA . PHE A 1 77 ? 8.457 -2.890 -6.001 1.00 90.62 77 PHE A CA 1
ATOM 596 C C . PHE A 1 77 ? 7.311 -2.088 -5.375 1.00 90.62 77 PHE A C 1
ATOM 598 O O . PHE A 1 77 ? 6.595 -1.356 -6.064 1.00 90.62 77 PHE A O 1
ATOM 605 N N . ALA A 1 78 ? 7.136 -2.243 -4.065 1.00 85.12 78 ALA A N 1
ATOM 606 C CA . ALA A 1 78 ? 6.017 -1.674 -3.325 1.00 85.12 78 ALA A CA 1
ATOM 607 C C . ALA A 1 78 ? 6.473 -0.786 -2.162 1.00 85.12 78 ALA A C 1
ATOM 609 O O . ALA A 1 78 ? 5.899 0.280 -1.951 1.00 85.12 78 ALA A O 1
ATOM 610 N N . ASP A 1 79 ? 7.478 -1.217 -1.400 1.00 84.31 79 ASP A N 1
ATOM 611 C CA . ASP A 1 79 ? 7.941 -0.488 -0.218 1.00 84.31 79 ASP A CA 1
ATOM 612 C C . ASP A 1 79 ? 9.391 -0.854 0.135 1.00 84.31 79 ASP A C 1
ATOM 614 O O . ASP A 1 79 ? 9.965 -1.812 -0.393 1.00 84.31 79 ASP A O 1
ATOM 618 N N . VAL A 1 80 ? 9.984 -0.105 1.057 1.00 88.81 80 VAL A N 1
ATOM 619 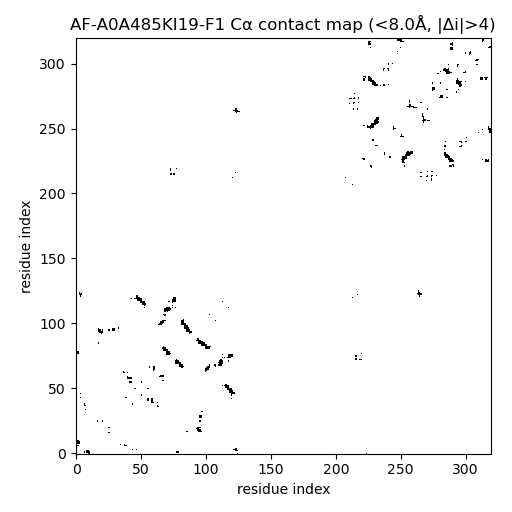C CA . VAL A 1 80 ? 11.320 -0.354 1.594 1.00 88.81 80 VAL A CA 1
ATOM 620 C C . VAL A 1 80 ? 11.297 -0.245 3.114 1.00 88.81 80 VAL A C 1
ATOM 622 O O . VAL A 1 80 ? 10.789 0.722 3.674 1.00 88.81 80 VAL A O 1
ATOM 625 N N . LEU A 1 81 ? 11.875 -1.232 3.798 1.00 87.88 81 LEU A N 1
ATOM 626 C CA . LEU A 1 81 ? 12.139 -1.145 5.230 1.00 87.88 81 LEU A CA 1
ATOM 627 C C . LEU A 1 81 ? 13.623 -0.854 5.453 1.00 87.88 81 LEU A C 1
ATOM 629 O O . LEU A 1 81 ? 14.499 -1.601 5.008 1.00 87.88 81 LEU A O 1
ATOM 633 N N . SER A 1 82 ? 13.884 0.222 6.185 1.00 87.88 82 SER A N 1
ATOM 634 C CA . SER A 1 82 ? 15.189 0.569 6.737 1.00 87.88 82 SER A CA 1
ATOM 635 C C . SER A 1 82 ? 15.180 0.371 8.253 1.00 87.88 82 SER A C 1
ATOM 637 O O . SER A 1 82 ? 14.145 0.478 8.915 1.00 87.88 82 SER A O 1
ATOM 639 N N . CYS A 1 83 ? 16.345 0.056 8.812 1.00 87.00 83 CYS A N 1
ATOM 640 C CA . CYS A 1 83 ? 16.542 -0.062 10.250 1.00 87.00 83 CYS A CA 1
ATOM 641 C C . CYS A 1 83 ? 17.453 1.066 10.725 1.00 87.00 83 CYS A C 1
ATOM 643 O O . CYS A 1 83 ? 18.323 1.510 9.983 1.00 87.00 83 CYS A O 1
ATOM 645 N N . TYR A 1 84 ? 17.253 1.530 11.955 1.00 86.50 84 TYR A N 1
ATOM 646 C CA . TYR A 1 84 ? 17.961 2.686 12.500 1.00 86.50 84 TYR A CA 1
ATOM 647 C C . TYR A 1 84 ? 18.730 2.302 13.759 1.00 86.50 84 TYR A C 1
ATOM 649 O O . TYR A 1 84 ? 18.278 1.461 14.543 1.00 86.50 84 TYR A O 1
ATOM 657 N N . SER A 1 85 ? 19.898 2.914 13.949 1.00 86.56 85 SER A N 1
ATOM 658 C CA . SER A 1 85 ? 20.605 2.866 15.222 1.00 86.56 85 SER A CA 1
ATOM 659 C C . SER A 1 85 ? 19.778 3.556 16.302 1.00 86.56 85 SER A C 1
ATOM 661 O O . SER A 1 85 ? 18.856 4.319 16.020 1.00 86.56 85 SER A O 1
ATOM 663 N N . THR A 1 86 ? 20.135 3.330 17.557 1.00 83.81 86 THR A N 1
ATOM 664 C CA . THR A 1 86 ? 19.650 4.148 18.669 1.00 83.81 86 THR A CA 1
ATOM 665 C C . THR A 1 86 ? 20.645 5.267 18.934 1.00 83.81 86 THR A C 1
ATOM 667 O O . THR A 1 86 ? 21.845 4.998 19.019 1.00 83.81 86 THR A O 1
ATOM 670 N N . ASP A 1 87 ? 20.155 6.486 19.089 1.00 82.25 87 ASP A N 1
ATOM 671 C CA . ASP A 1 87 ? 20.898 7.617 19.630 1.00 82.25 87 ASP A CA 1
ATOM 672 C C . ASP A 1 87 ? 20.332 7.964 21.011 1.00 82.25 87 ASP A C 1
ATOM 674 O O . ASP A 1 87 ? 19.114 8.026 21.187 1.00 82.25 87 ASP A O 1
ATOM 678 N N . THR A 1 88 ? 21.205 8.128 22.002 1.00 81.81 88 THR A N 1
ATOM 679 C CA . THR A 1 88 ? 20.809 8.425 23.381 1.00 81.81 88 THR A CA 1
ATOM 680 C C . THR A 1 88 ? 21.320 9.802 23.754 1.00 81.81 88 THR A C 1
ATOM 682 O O . THR A 1 88 ? 22.531 10.016 23.833 1.00 81.81 88 THR A O 1
ATOM 685 N N . ASP A 1 89 ? 20.405 10.717 24.059 1.00 77.62 89 ASP A N 1
ATOM 686 C CA . ASP A 1 89 ? 20.778 12.016 24.601 1.00 77.62 89 ASP A CA 1
ATOM 687 C C . ASP A 1 89 ? 21.391 11.816 25.997 1.00 77.62 89 ASP A C 1
ATOM 689 O O . ASP A 1 89 ? 20.752 11.323 26.928 1.00 77.62 89 ASP A O 1
ATOM 693 N N . ALA A 1 90 ? 22.665 12.180 26.151 1.00 81.06 90 ALA A N 1
ATOM 694 C CA . ALA A 1 90 ? 23.409 11.970 27.392 1.00 81.06 90 ALA A CA 1
ATOM 695 C C . ALA A 1 90 ? 22.910 12.832 28.570 1.00 81.06 90 ALA A C 1
ATOM 697 O O . ALA A 1 90 ? 23.249 12.552 29.720 1.00 81.06 90 ALA A O 1
ATOM 698 N N . SER A 1 91 ? 22.145 13.891 28.296 1.00 79.19 91 SER A N 1
ATOM 699 C CA . SER A 1 91 ? 21.617 14.825 29.289 1.00 79.19 91 SER A CA 1
ATOM 700 C C . SER A 1 91 ? 20.221 14.443 29.779 1.00 79.19 91 SER A C 1
ATOM 702 O O . SER A 1 91 ? 19.937 14.594 30.968 1.00 79.19 91 SER A O 1
ATOM 704 N N . THR A 1 92 ? 19.371 13.912 28.897 1.00 79.12 92 THR A N 1
ATOM 705 C CA . THR A 1 92 ? 17.994 13.514 29.231 1.00 79.12 92 THR A CA 1
ATOM 706 C C . THR A 1 92 ? 17.834 12.002 29.409 1.00 79.12 92 THR A C 1
ATOM 708 O O . THR A 1 92 ? 16.887 11.561 30.058 1.00 79.12 92 THR A O 1
ATOM 711 N N . GLY A 1 93 ? 18.767 11.198 28.886 1.00 77.06 93 GLY A N 1
ATOM 712 C CA . GLY A 1 93 ? 18.668 9.735 28.828 1.00 77.06 93 GLY A CA 1
ATOM 713 C C . GLY A 1 93 ? 17.671 9.233 27.779 1.00 77.06 93 GLY A C 1
ATOM 714 O O . GLY A 1 93 ? 17.336 8.049 27.756 1.00 77.06 93 GLY A O 1
ATOM 715 N N . GLU A 1 94 ? 17.173 10.131 26.938 1.00 74.69 94 GLU A N 1
ATOM 716 C CA . GLU A 1 94 ? 16.138 9.870 25.952 1.00 74.69 94 GLU A CA 1
ATOM 717 C C . GLU A 1 94 ? 16.705 9.146 24.728 1.00 74.69 94 GLU A C 1
ATOM 719 O O . GLU A 1 94 ? 17.796 9.471 24.262 1.00 74.69 94 GLU A O 1
ATOM 724 N N . VAL A 1 95 ? 15.983 8.142 24.218 1.00 76.69 95 VAL A N 1
ATOM 725 C CA . VAL A 1 95 ? 16.450 7.297 23.110 1.00 76.69 95 VAL A CA 1
ATOM 726 C C . VAL A 1 95 ? 15.654 7.593 21.849 1.00 76.69 95 VAL A C 1
ATOM 728 O O . VAL A 1 95 ? 14.455 7.333 21.793 1.00 76.69 95 VAL A O 1
ATOM 731 N N . SER A 1 96 ? 16.336 8.065 20.811 1.00 76.19 96 SER A N 1
ATOM 732 C CA . SER A 1 96 ? 15.773 8.379 19.498 1.00 76.19 96 SER A CA 1
ATOM 733 C C . SER A 1 96 ? 16.398 7.514 18.394 1.00 76.19 96 SER A C 1
ATOM 735 O O . SER A 1 96 ? 17.449 6.903 18.603 1.00 76.19 96 SER A O 1
ATOM 737 N N . PRO A 1 97 ? 15.763 7.395 17.216 1.00 80.88 97 PRO A N 1
ATOM 738 C CA . PRO A 1 97 ? 16.408 6.794 16.053 1.00 80.88 97 PRO A CA 1
ATOM 739 C C . PRO A 1 97 ? 17.584 7.658 15.568 1.00 80.88 97 PRO A C 1
ATOM 741 O O . PRO A 1 97 ? 17.429 8.859 15.368 1.00 80.88 97 PRO A O 1
ATOM 744 N N . GLY A 1 98 ? 18.746 7.035 15.373 1.00 84.75 98 GLY A N 1
ATOM 745 C CA . GLY A 1 98 ? 19.957 7.654 14.832 1.00 84.75 98 GLY A CA 1
ATOM 746 C C . GLY A 1 98 ? 20.081 7.449 13.321 1.00 84.75 98 GLY A C 1
ATOM 747 O O . GLY A 1 98 ? 19.150 7.707 12.572 1.00 84.75 98 GLY A O 1
ATOM 748 N N . TYR A 1 99 ? 21.228 6.972 12.843 1.00 85.81 99 TYR A N 1
ATOM 749 C CA . TYR A 1 99 ? 21.469 6.754 11.410 1.00 85.81 99 TYR A CA 1
ATOM 750 C C . TYR A 1 99 ? 20.987 5.371 10.944 1.00 85.81 99 TYR A C 1
ATOM 752 O O . TYR A 1 99 ? 20.766 4.467 11.753 1.00 85.81 99 TYR A O 1
ATOM 760 N N . ILE A 1 100 ? 20.824 5.194 9.630 1.00 87.94 100 ILE A N 1
ATOM 761 C CA . ILE A 1 100 ? 20.422 3.908 9.044 1.00 87.94 100 ILE A CA 1
ATOM 762 C C . ILE A 1 100 ? 21.523 2.856 9.255 1.00 87.94 100 ILE A C 1
ATOM 764 O O . ILE A 1 100 ? 22.700 3.102 9.001 1.00 87.94 100 ILE A O 1
ATOM 768 N N . ILE A 1 101 ? 21.122 1.663 9.692 1.00 88.50 101 ILE A N 1
ATOM 769 C CA . ILE A 1 101 ? 21.977 0.490 9.895 1.00 88.50 101 ILE A CA 1
ATOM 770 C C . ILE A 1 101 ? 21.416 -0.728 9.149 1.00 88.50 101 ILE A C 1
ATOM 772 O O . ILE A 1 101 ? 20.214 -0.774 8.870 1.00 88.50 101 ILE A O 1
ATOM 776 N N . PRO A 1 102 ? 22.244 -1.758 8.881 1.00 90.00 102 PRO A N 1
ATOM 777 C CA . PRO A 1 102 ? 21.752 -3.026 8.360 1.00 90.00 102 PRO A CA 1
ATOM 778 C C . PRO A 1 102 ? 20.669 -3.624 9.258 1.00 90.00 102 PRO A C 1
ATOM 780 O O . PRO A 1 102 ? 20.797 -3.664 10.487 1.00 90.00 102 PRO A O 1
ATOM 783 N N . CYS A 1 103 ? 19.601 -4.119 8.639 1.00 88.25 103 CYS A N 1
ATOM 784 C CA . CYS A 1 103 ? 18.498 -4.703 9.381 1.00 88.25 103 CYS A CA 1
ATOM 785 C C . CYS A 1 103 ? 18.881 -6.028 10.067 1.00 88.25 103 CYS A C 1
ATOM 787 O O . CYS A 1 103 ? 19.529 -6.879 9.451 1.00 88.25 103 CYS A O 1
ATOM 789 N N . PRO A 1 104 ? 18.440 -6.267 11.321 1.00 85.75 104 PRO A N 1
ATOM 790 C CA . PRO A 1 104 ? 18.620 -7.555 11.985 1.00 85.75 104 PRO A CA 1
ATOM 791 C C . PRO A 1 104 ? 18.004 -8.703 11.180 1.00 85.75 104 PRO A C 1
ATOM 793 O O . PRO A 1 104 ? 17.013 -8.507 10.478 1.00 85.75 104 PRO A O 1
ATOM 796 N N . ALA A 1 105 ? 18.518 -9.924 11.357 1.00 87.00 105 ALA A N 1
ATOM 797 C CA . ALA A 1 105 ? 18.115 -11.097 10.571 1.00 87.00 105 ALA A CA 1
ATOM 798 C C . ALA A 1 105 ? 16.590 -11.328 10.509 1.00 87.00 105 ALA A C 1
ATOM 800 O O . ALA A 1 105 ? 16.072 -11.699 9.462 1.00 87.00 105 ALA A O 1
ATOM 801 N N . GLY A 1 106 ? 15.854 -11.068 11.597 1.00 85.81 106 GLY A N 1
ATOM 802 C CA . GLY A 1 106 ? 14.393 -11.216 11.623 1.00 85.81 106 GLY A CA 1
ATOM 803 C C . GLY A 1 106 ? 13.634 -10.193 10.767 1.00 85.81 106 GLY A C 1
ATOM 804 O O . GLY A 1 106 ? 12.546 -10.492 10.285 1.00 85.81 106 GLY A O 1
ATOM 805 N N . ILE A 1 107 ? 14.202 -9.002 10.559 1.00 85.88 107 ILE A N 1
ATOM 806 C CA . ILE A 1 107 ? 13.651 -7.989 9.649 1.00 85.88 107 ILE A CA 1
ATOM 807 C C . ILE A 1 107 ? 14.154 -8.238 8.227 1.00 85.88 107 ILE A C 1
ATOM 809 O O . ILE A 1 107 ? 13.360 -8.206 7.295 1.00 85.88 107 ILE A O 1
ATOM 813 N N . ALA A 1 108 ? 15.434 -8.585 8.067 1.00 88.25 108 ALA A N 1
ATOM 814 C CA . ALA A 1 108 ? 16.016 -8.958 6.778 1.00 88.25 108 ALA A CA 1
ATOM 815 C C . ALA A 1 108 ? 15.293 -10.148 6.122 1.00 88.25 108 ALA A C 1
ATOM 817 O O . ALA A 1 108 ? 15.112 -10.172 4.910 1.00 88.25 108 ALA A O 1
ATOM 818 N N . ALA A 1 109 ? 14.803 -11.100 6.921 1.00 89.06 109 ALA A N 1
ATOM 819 C CA . ALA A 1 109 ? 14.009 -12.233 6.445 1.00 89.06 109 ALA A CA 1
ATOM 820 C C . ALA A 1 109 ? 12.635 -11.843 5.869 1.00 89.06 109 ALA A C 1
ATOM 822 O O . ALA A 1 109 ? 11.959 -12.691 5.294 1.00 89.06 109 ALA A O 1
ATOM 823 N N . GLN A 1 110 ? 12.207 -10.589 6.029 1.00 88.25 110 GLN A N 1
ATOM 824 C CA . GLN A 1 110 ? 10.970 -10.083 5.443 1.00 88.25 110 GLN A CA 1
ATOM 825 C C . GLN A 1 110 ? 11.171 -9.520 4.031 1.00 88.25 110 GLN A C 1
ATOM 827 O O . GLN A 1 110 ? 10.268 -8.860 3.518 1.00 88.25 110 GLN A O 1
ATOM 832 N N . ASP A 1 111 ? 12.340 -9.709 3.425 1.00 91.56 111 ASP A N 1
ATOM 833 C CA . ASP A 1 111 ? 12.572 -9.294 2.049 1.00 91.56 111 ASP A CA 1
ATOM 834 C C . ASP A 1 111 ? 11.712 -10.124 1.089 1.00 91.56 111 ASP A C 1
ATOM 836 O O . ASP A 1 111 ? 11.754 -11.355 1.087 1.00 91.56 111 ASP A O 1
ATOM 840 N N . GLU A 1 112 ? 10.898 -9.438 0.293 1.00 92.00 112 GLU A N 1
ATOM 841 C CA . GLU A 1 112 ? 9.937 -10.057 -0.626 1.00 92.00 112 GLU A CA 1
ATOM 842 C C . GLU A 1 112 ? 10.398 -9.940 -2.091 1.00 92.00 112 GLU A C 1
ATOM 844 O O . GLU A 1 112 ? 9.845 -10.595 -2.977 1.00 92.00 112 GLU A O 1
ATOM 849 N N . CYS A 1 113 ? 11.445 -9.155 -2.368 1.00 91.44 113 CYS A N 1
ATOM 850 C CA . CYS A 1 113 ? 11.982 -8.941 -3.711 1.00 91.44 113 CYS A CA 1
ATOM 851 C C . CYS A 1 113 ? 13.058 -9.982 -4.048 1.00 91.44 113 CYS A C 1
ATOM 853 O O . CYS A 1 113 ? 14.252 -9.681 -4.108 1.00 91.44 113 CYS A O 1
ATOM 855 N N . THR A 1 114 ? 12.618 -11.222 -4.268 1.00 89.00 114 THR A N 1
ATOM 856 C CA . THR A 1 114 ? 13.492 -12.381 -4.546 1.00 89.00 114 THR A CA 1
ATOM 857 C C . THR A 1 114 ? 13.807 -12.598 -6.031 1.00 89.00 114 THR A C 1
ATOM 859 O O . THR A 1 114 ? 14.713 -13.362 -6.365 1.00 89.00 114 THR A O 1
ATOM 862 N N . ASN A 1 115 ? 13.084 -11.925 -6.930 1.00 89.81 115 ASN A N 1
ATOM 863 C CA . ASN A 1 115 ? 13.310 -11.991 -8.373 1.00 89.81 115 ASN A CA 1
ATOM 864 C C . ASN A 1 115 ? 14.596 -11.251 -8.781 1.00 89.81 115 ASN A C 1
ATOM 866 O O . ASN A 1 115 ? 15.069 -10.363 -8.076 1.00 89.81 115 ASN A O 1
ATOM 870 N N . ALA A 1 116 ? 15.148 -11.582 -9.954 1.00 93.62 116 ALA A N 1
ATOM 871 C CA . ALA A 1 116 ? 16.296 -10.858 -10.512 1.00 93.62 116 ALA A CA 1
ATOM 872 C C . ALA A 1 116 ? 15.936 -9.413 -10.901 1.00 93.62 116 ALA A C 1
ATOM 874 O O . ALA A 1 116 ? 16.769 -8.510 -10.807 1.00 93.62 116 ALA A O 1
ATOM 875 N N . THR A 1 117 ? 14.690 -9.199 -11.319 1.00 94.81 117 THR A N 1
ATOM 876 C CA . THR A 1 117 ? 14.143 -7.912 -11.743 1.00 94.81 117 THR A CA 1
ATOM 877 C C . THR A 1 117 ? 12.860 -7.584 -10.984 1.00 94.81 117 THR A C 1
ATOM 879 O O . THR A 1 117 ? 12.213 -8.461 -10.408 1.00 94.81 117 THR A O 1
ATOM 882 N N . THR A 1 118 ? 12.513 -6.300 -10.949 1.00 93.62 118 THR A N 1
ATOM 883 C CA . THR A 1 118 ? 11.284 -5.786 -10.347 1.00 93.62 118 THR A CA 1
ATOM 884 C C . THR A 1 118 ? 10.727 -4.625 -11.159 1.00 93.62 118 THR A C 1
ATOM 886 O O . THR A 1 118 ? 11.482 -3.835 -11.733 1.00 93.62 118 THR A O 1
ATOM 889 N N . LYS A 1 119 ? 9.400 -4.505 -11.210 1.00 90.75 119 LYS A N 1
ATOM 890 C CA . LYS A 1 119 ? 8.732 -3.359 -11.837 1.00 90.75 119 LYS A CA 1
ATOM 891 C C . LYS A 1 119 ? 8.638 -2.189 -10.863 1.00 90.75 119 LYS A C 1
ATOM 893 O O . LYS A 1 119 ? 8.125 -2.341 -9.757 1.00 90.75 119 LYS A O 1
ATOM 898 N N . LEU A 1 120 ? 9.062 -1.007 -11.298 1.00 89.06 120 LEU A N 1
ATOM 899 C CA . LEU A 1 120 ? 8.786 0.258 -10.622 1.00 89.06 120 LEU A CA 1
ATOM 900 C C . LEU A 1 120 ? 7.520 0.851 -11.232 1.00 89.06 120 LEU A C 1
ATOM 902 O O . LEU A 1 120 ? 7.589 1.619 -12.185 1.00 89.06 120 LEU A O 1
ATOM 906 N N . LEU A 1 121 ? 6.350 0.455 -10.746 1.00 84.00 121 LEU A N 1
ATOM 907 C CA . LEU A 1 121 ? 5.093 0.906 -11.341 1.00 84.00 121 LEU A CA 1
ATOM 908 C C . LEU A 1 121 ? 4.886 2.421 -11.147 1.00 84.00 121 LEU A C 1
ATOM 910 O O . LEU A 1 121 ? 5.265 3.011 -10.132 1.00 84.00 121 LEU A O 1
ATOM 914 N N . ALA A 1 122 ? 4.287 3.058 -12.154 1.00 77.62 122 ALA A N 1
ATOM 915 C CA . ALA A 1 122 ? 3.861 4.447 -12.063 1.00 77.62 122 ALA A CA 1
ATOM 916 C C . ALA A 1 122 ? 2.569 4.516 -11.243 1.00 77.62 122 ALA A C 1
ATOM 918 O O . ALA A 1 122 ? 1.570 3.913 -11.625 1.00 77.62 122 ALA A O 1
ATOM 919 N N . TYR A 1 123 ? 2.581 5.241 -10.124 1.00 69.62 123 TYR A N 1
ATOM 920 C CA . TYR A 1 123 ? 1.400 5.390 -9.276 1.00 69.62 123 TYR A CA 1
ATOM 921 C C . TYR A 1 123 ? 1.063 6.858 -9.017 1.00 69.62 123 TYR A C 1
ATOM 923 O O . TYR A 1 123 ? 1.929 7.672 -8.680 1.00 69.62 123 TYR A O 1
ATOM 931 N N . SER A 1 124 ? -0.229 7.163 -9.036 1.00 54.91 124 SER A N 1
ATOM 932 C CA . SER A 1 124 ? -0.778 8.373 -8.434 1.00 54.91 124 SER A CA 1
ATOM 933 C C . SER A 1 124 ? -1.733 7.954 -7.325 1.00 54.91 124 SER A C 1
ATOM 935 O O . SER A 1 124 ? -2.874 7.588 -7.591 1.00 54.91 124 SER A O 1
ATOM 937 N N . VAL A 1 125 ? -1.289 7.990 -6.066 1.00 48.59 125 VAL A N 1
ATOM 938 C CA . VAL A 1 125 ? -2.242 7.911 -4.950 1.00 48.59 125 VAL A CA 1
ATOM 939 C C . VAL A 1 125 ? -2.836 9.309 -4.772 1.00 48.59 125 VAL A C 1
ATOM 941 O O . VAL A 1 125 ? -2.060 10.262 -4.649 1.00 48.59 125 VAL A O 1
ATOM 944 N N . PRO A 1 126 ? -4.171 9.484 -4.752 1.00 41.50 126 PRO A N 1
ATOM 945 C CA . PRO A 1 126 ? -4.761 10.764 -4.395 1.00 41.50 126 PRO A CA 1
ATOM 946 C C . PRO A 1 126 ? -4.303 11.142 -2.982 1.00 41.50 126 PRO A C 1
ATOM 948 O O . PRO A 1 126 ? -4.732 10.565 -1.991 1.00 41.50 126 PRO A O 1
ATOM 951 N N . THR A 1 127 ? -3.416 12.132 -2.878 1.00 36.12 127 THR A N 1
ATOM 952 C CA . THR A 1 127 ? -2.891 12.645 -1.600 1.00 36.12 127 THR A CA 1
ATOM 953 C C . THR A 1 127 ? -3.906 13.503 -0.842 1.00 36.12 127 THR A C 1
ATOM 955 O O . THR A 1 127 ? -3.535 14.232 0.074 1.00 36.12 127 THR A O 1
ATOM 958 N N . ILE A 1 128 ? -5.177 13.483 -1.240 1.00 37.03 128 ILE A N 1
ATOM 959 C CA . ILE A 1 128 ? -6.220 14.318 -0.656 1.00 37.03 128 ILE A CA 1
ATOM 960 C C . ILE A 1 128 ? -7.325 13.382 -0.165 1.00 37.03 128 ILE A C 1
ATOM 962 O O . ILE A 1 128 ? -8.111 12.896 -0.983 1.00 37.03 128 ILE A O 1
ATOM 966 N N . PRO A 1 129 ? -7.407 13.125 1.155 1.00 35.28 129 PRO A N 1
ATOM 967 C CA . PRO A 1 129 ? -8.627 12.609 1.758 1.00 35.28 129 PRO A CA 1
ATOM 968 C C . PRO A 1 129 ? -9.786 13.496 1.294 1.00 35.28 129 PRO A C 1
ATOM 970 O O . PRO A 1 129 ? -9.610 14.721 1.280 1.00 35.28 129 PRO A O 1
ATOM 973 N N . PRO A 1 130 ? -10.948 12.943 0.898 1.00 35.56 130 PRO A N 1
ATOM 974 C CA . PRO A 1 130 ? -12.086 13.772 0.539 1.00 35.56 130 PRO A CA 1
ATOM 975 C C . PRO A 1 130 ? -12.315 14.766 1.674 1.00 35.56 130 PRO A C 1
ATOM 977 O O . PRO A 1 130 ? -12.448 14.369 2.834 1.00 35.56 130 PRO A O 1
ATOM 980 N N . ALA A 1 131 ? -12.290 16.062 1.345 1.00 33.03 131 ALA A N 1
ATOM 981 C CA . ALA A 1 131 ? -12.626 17.095 2.308 1.00 33.03 131 ALA A CA 1
ATOM 982 C C . ALA A 1 131 ? -13.951 16.677 2.957 1.00 33.03 131 ALA A C 1
ATOM 984 O O . ALA A 1 131 ? -14.863 16.293 2.209 1.00 33.03 131 ALA A O 1
ATOM 985 N N . PRO A 1 132 ? -14.062 16.693 4.301 1.00 35.09 132 PRO A N 1
ATOM 986 C CA . PRO A 1 132 ? -15.305 16.347 4.962 1.00 35.09 132 PRO A CA 1
ATOM 987 C C . PRO A 1 132 ? -16.372 17.212 4.320 1.00 35.09 132 PRO A C 1
ATOM 989 O O . PRO A 1 132 ? -16.324 18.442 4.394 1.00 35.09 132 PRO A O 1
ATOM 992 N N . THR A 1 133 ? -17.270 16.572 3.577 1.00 32.75 133 THR A N 1
ATOM 993 C CA . THR A 1 133 ? -18.326 17.289 2.896 1.00 32.75 133 THR A CA 1
ATOM 994 C C . THR A 1 133 ? -19.225 17.747 4.023 1.00 32.75 133 THR A C 1
ATOM 996 O O . THR A 1 133 ? -20.043 16.983 4.530 1.00 32.75 133 THR A O 1
ATOM 999 N N . THR A 1 134 ? -19.055 18.992 4.462 1.00 32.06 134 THR A N 1
ATOM 1000 C CA . THR A 1 134 ? -20.071 19.722 5.207 1.00 32.06 134 THR A CA 1
ATOM 1001 C C . THR A 1 134 ? -21.228 19.942 4.245 1.00 32.06 134 THR A C 1
ATOM 1003 O O . THR A 1 134 ? -21.509 21.040 3.773 1.00 32.06 134 THR A O 1
ATOM 1006 N N . THR A 1 135 ? -21.927 18.849 3.943 1.00 33.88 135 THR A N 1
ATOM 1007 C CA . THR A 1 135 ? -23.310 18.904 3.524 1.00 33.88 135 THR A CA 1
ATOM 1008 C C . THR A 1 135 ? -24.035 19.405 4.753 1.00 33.88 135 THR A C 1
ATOM 1010 O O . THR A 1 135 ? -24.460 18.641 5.617 1.00 33.88 135 THR A O 1
ATOM 1013 N N . THR A 1 136 ? -24.110 20.726 4.870 1.00 34.22 136 THR A N 1
ATOM 1014 C CA . THR A 1 136 ? -25.111 21.389 5.681 1.00 34.22 136 THR A CA 1
ATOM 1015 C C . THR A 1 136 ? -26.439 20.882 5.142 1.00 34.22 136 THR A C 1
ATOM 1017 O O . THR A 1 136 ? -26.963 21.405 4.158 1.00 34.22 136 THR A O 1
ATOM 1020 N N . LEU A 1 137 ? -26.950 19.800 5.733 1.00 35.00 137 LEU A N 1
ATOM 1021 C CA . LEU A 1 137 ? -28.336 19.407 5.589 1.00 35.00 137 LEU A CA 1
ATOM 1022 C C . LEU A 1 137 ? -29.128 20.641 5.995 1.00 35.00 137 LEU A C 1
ATOM 1024 O O . LEU A 1 137 ? -29.224 20.984 7.174 1.00 35.00 137 LEU A O 1
ATOM 1028 N N . LYS A 1 138 ? -29.638 21.357 4.992 1.00 34.50 138 LYS A N 1
ATOM 1029 C CA . LYS A 1 138 ? -30.654 22.377 5.190 1.00 34.50 138 LYS A CA 1
ATOM 1030 C C . LYS A 1 138 ? -31.736 21.702 6.037 1.00 34.50 138 LYS A C 1
ATOM 1032 O O . LYS A 1 138 ? -32.251 20.671 5.595 1.00 34.50 138 LYS A O 1
ATOM 1037 N N . PRO A 1 139 ? -32.052 22.207 7.242 1.00 32.91 139 PRO A N 1
ATOM 1038 C CA . PRO A 1 139 ? -33.041 21.568 8.087 1.00 32.91 139 PRO A CA 1
ATOM 1039 C C . PRO A 1 139 ? -34.340 21.473 7.294 1.00 32.91 139 PRO A C 1
ATOM 1041 O O . PRO A 1 139 ? -34.905 22.480 6.860 1.00 32.91 139 PRO A O 1
ATOM 1044 N N . THR A 1 140 ? -34.766 20.237 7.047 1.00 38.34 140 THR A N 1
ATOM 1045 C CA . THR A 1 140 ? -36.103 19.968 6.535 1.00 38.34 140 THR A CA 1
ATOM 1046 C C . THR A 1 140 ? -37.058 20.430 7.633 1.00 38.34 140 THR A C 1
ATOM 1048 O O . THR A 1 140 ? -36.914 19.969 8.769 1.00 38.34 140 THR A O 1
ATOM 1051 N N . PRO A 1 141 ? -37.979 21.374 7.369 1.00 36.19 141 PRO A N 1
ATOM 1052 C CA . PRO A 1 141 ? -38.940 21.773 8.381 1.00 36.19 141 PRO A CA 1
ATOM 1053 C C . PRO A 1 141 ? -39.745 20.541 8.795 1.00 36.19 141 PRO A C 1
ATOM 1055 O O . PRO A 1 141 ? -40.251 19.800 7.952 1.00 36.19 141 PRO A O 1
ATOM 1058 N N . ALA A 1 142 ? -39.805 20.315 10.107 1.00 35.28 142 ALA A N 1
ATOM 1059 C CA . ALA A 1 142 ? -40.557 19.231 10.714 1.00 35.28 142 ALA A CA 1
ATOM 1060 C C . ALA A 1 142 ? -41.999 19.203 10.169 1.00 35.28 142 ALA A C 1
ATOM 1062 O O . ALA A 1 142 ? -42.600 20.269 9.982 1.00 35.28 142 ALA A O 1
ATOM 1063 N N . PRO A 1 143 ? -42.587 18.016 9.928 1.00 37.41 143 PRO A N 1
ATOM 1064 C CA . PRO A 1 143 ? -43.981 17.931 9.531 1.00 37.41 143 PRO A CA 1
ATOM 1065 C C . PRO A 1 143 ? -44.839 18.542 10.640 1.00 37.41 143 PRO A C 1
ATOM 1067 O O . PRO A 1 143 ? -44.828 18.102 11.790 1.00 37.41 143 PRO A O 1
ATOM 1070 N N . THR A 1 144 ? -45.561 19.603 10.286 1.00 35.88 144 THR A N 1
ATOM 1071 C CA . THR A 1 144 ? -46.521 20.251 11.176 1.00 35.88 144 THR A CA 1
ATOM 1072 C C . THR A 1 144 ? -47.631 19.250 11.474 1.00 35.88 144 THR A C 1
ATOM 1074 O O . THR A 1 144 ? -48.356 18.821 10.577 1.00 35.88 144 THR A O 1
ATOM 1077 N N . VAL A 1 145 ? -47.738 18.855 12.741 1.00 40.88 145 VAL A N 1
ATOM 1078 C CA . VAL A 1 145 ? -48.825 18.019 13.252 1.00 40.88 145 VAL A CA 1
ATOM 1079 C C . VAL A 1 145 ? -50.131 18.796 13.096 1.00 40.88 145 VAL A C 1
ATOM 1081 O O . VAL A 1 145 ? -50.374 19.768 13.810 1.00 40.88 145 VAL A O 1
ATOM 1084 N N . ALA A 1 146 ? -50.971 18.376 12.151 1.00 36.88 146 ALA A N 1
ATOM 1085 C CA . ALA A 1 146 ? -52.341 18.861 12.048 1.00 36.88 146 ALA A CA 1
ATOM 1086 C C . ALA A 1 146 ? -53.197 18.280 13.200 1.00 36.88 146 ALA A C 1
ATOM 1088 O O . ALA A 1 146 ? -52.993 17.123 13.587 1.00 36.88 146 ALA A O 1
ATOM 1089 N N . PRO A 1 147 ? -54.147 19.043 13.775 1.00 34.59 147 PRO A N 1
ATOM 1090 C CA . PRO A 1 147 ? -54.880 18.625 14.968 1.00 34.59 147 PRO A CA 1
ATOM 1091 C C . PRO A 1 147 ? -55.855 17.475 14.695 1.00 34.59 147 PRO A C 1
ATOM 1093 O O . PRO A 1 147 ? -56.552 17.450 13.683 1.00 34.59 147 PRO A O 1
ATOM 1096 N N . LYS A 1 148 ? -55.955 16.556 15.663 1.00 36.56 148 LYS A N 1
ATOM 1097 C CA . LYS A 1 148 ? -56.987 15.512 15.734 1.00 36.56 148 LYS A CA 1
ATOM 1098 C C . LYS A 1 148 ? -58.388 16.130 15.728 1.00 36.56 148 LYS A C 1
ATOM 1100 O O . LYS A 1 148 ? -58.691 16.979 16.564 1.00 36.56 148 LYS A O 1
ATOM 1105 N N . THR A 1 149 ? -59.274 15.607 14.885 1.00 35.41 149 THR A N 1
ATOM 1106 C CA . THR A 1 149 ? -60.726 15.753 15.052 1.00 35.41 149 THR A CA 1
ATOM 1107 C C . THR A 1 149 ? -61.377 14.371 15.064 1.00 35.41 149 THR A C 1
ATOM 1109 O O . THR A 1 149 ? -61.042 13.483 14.284 1.00 35.41 149 THR A O 1
ATOM 1112 N N . THR A 1 150 ? -62.241 14.186 16.051 1.00 33.84 150 THR A N 1
ATOM 1113 C CA . THR A 1 150 ? -62.951 12.977 16.483 1.00 33.84 150 THR A CA 1
ATOM 1114 C C . THR A 1 150 ? -64.089 12.540 15.543 1.00 33.84 150 THR A C 1
ATOM 1116 O O . THR A 1 150 ? -64.866 13.390 15.131 1.00 33.84 150 THR A O 1
ATOM 1119 N N . ALA A 1 151 ? -64.154 11.219 15.279 1.00 34.41 151 ALA A N 1
ATOM 1120 C CA . ALA A 1 151 ? -65.285 10.250 15.191 1.00 34.41 151 ALA A CA 1
ATOM 1121 C C . ALA A 1 151 ? -66.724 10.742 14.825 1.00 34.41 151 ALA A C 1
ATOM 1123 O O . ALA A 1 151 ? -67.108 11.801 15.312 1.00 34.41 151 ALA A O 1
ATOM 1124 N N . PRO A 1 152 ? -67.596 9.955 14.118 1.00 41.00 152 PRO A N 1
ATOM 1125 C CA . PRO A 1 152 ? -67.982 8.595 14.555 1.00 41.00 152 PRO A CA 1
ATOM 1126 C C . PRO A 1 152 ? -68.367 7.512 13.501 1.00 41.00 152 PRO A C 1
ATOM 1128 O O . PRO A 1 152 ? -68.836 7.778 12.402 1.00 41.00 152 PRO A O 1
ATOM 1131 N N . VAL A 1 153 ? -68.167 6.257 13.936 1.00 39.03 153 VAL A N 1
ATOM 1132 C CA . VAL A 1 153 ? -68.940 4.992 13.785 1.00 39.03 153 VAL A CA 1
ATOM 1133 C C . VAL A 1 153 ? -70.190 4.992 12.881 1.00 39.03 153 VAL A C 1
ATOM 1135 O O . VAL A 1 153 ? -71.104 5.741 13.196 1.00 39.03 153 VAL A O 1
ATOM 1138 N N . THR A 1 154 ? -70.331 4.044 11.922 1.00 31.02 154 THR A N 1
ATOM 1139 C CA . THR A 1 154 ? -71.382 2.970 11.895 1.00 31.02 154 THR A CA 1
ATOM 1140 C C . THR A 1 154 ? -71.253 1.943 10.731 1.00 31.02 154 THR A C 1
ATOM 1142 O O . THR A 1 154 ? -71.135 2.313 9.572 1.00 31.02 154 THR A O 1
ATOM 1145 N N . THR A 1 155 ? -71.321 0.649 11.098 1.00 32.81 155 THR A N 1
ATOM 1146 C CA . THR A 1 155 ? -71.993 -0.538 10.481 1.00 32.81 155 THR A CA 1
ATOM 1147 C C . THR A 1 155 ? -71.842 -0.972 9.000 1.00 32.81 155 THR A C 1
ATOM 1149 O O . THR A 1 155 ? -72.153 -0.242 8.069 1.00 32.81 155 THR A O 1
ATOM 1152 N N . ALA A 1 156 ? -71.530 -2.272 8.826 1.00 36.00 156 ALA A N 1
ATOM 1153 C CA . ALA A 1 156 ? -71.716 -3.141 7.634 1.00 36.00 156 ALA A CA 1
ATOM 1154 C C . ALA A 1 156 ? -73.229 -3.375 7.301 1.00 36.00 156 ALA A C 1
ATOM 1156 O O . ALA A 1 156 ? -74.015 -3.040 8.193 1.00 36.00 156 ALA A O 1
ATOM 1157 N N . PRO A 1 157 ? -73.710 -3.984 6.162 1.00 44.22 157 PRO A N 1
ATOM 1158 C CA . PRO A 1 157 ? -73.271 -5.296 5.606 1.00 44.22 157 PRO A CA 1
ATOM 1159 C C . PRO A 1 157 ? -73.515 -5.628 4.082 1.00 44.22 157 PRO A C 1
ATOM 1161 O O . PRO A 1 157 ? -74.148 -4.887 3.344 1.00 44.22 157 PRO A O 1
ATOM 1164 N N . LYS A 1 158 ? -73.108 -6.863 3.701 1.00 30.62 158 LYS A N 1
ATOM 1165 C CA . LYS A 1 158 ? -73.672 -7.838 2.710 1.00 30.62 158 LYS A CA 1
ATOM 1166 C C . LYS A 1 158 ? -73.443 -7.744 1.171 1.00 30.62 158 LYS A C 1
ATOM 1168 O O . LYS A 1 158 ? -74.046 -6.949 0.471 1.00 30.62 158 LYS A O 1
ATOM 1173 N N . THR A 1 159 ? -72.681 -8.743 0.685 1.00 39.91 159 THR A N 1
ATOM 1174 C CA . THR A 1 159 ? -72.868 -9.684 -0.464 1.00 39.91 159 THR A CA 1
ATOM 1175 C C . THR A 1 159 ? -73.667 -9.305 -1.722 1.00 39.91 159 THR A C 1
ATOM 1177 O O . THR A 1 159 ? -74.873 -9.126 -1.617 1.00 39.91 159 THR A O 1
ATOM 1180 N N . THR A 1 160 ? -73.052 -9.533 -2.899 1.00 31.64 160 THR A N 1
ATOM 1181 C CA . THR A 1 160 ? -73.579 -10.387 -4.004 1.00 31.64 160 THR A CA 1
ATOM 1182 C C . THR A 1 160 ? -72.480 -10.710 -5.039 1.00 31.64 160 THR A C 1
ATOM 1184 O O . THR A 1 160 ? -71.787 -9.812 -5.500 1.00 31.64 160 THR A O 1
ATOM 1187 N N . ALA A 1 161 ? -72.335 -11.988 -5.411 1.00 36.28 161 ALA A N 1
ATOM 1188 C CA . ALA A 1 161 ? -71.726 -12.460 -6.676 1.00 36.28 161 ALA A CA 1
ATOM 1189 C C . ALA A 1 161 ? -72.839 -12.556 -7.766 1.00 36.28 161 ALA A C 1
ATOM 1191 O O . ALA A 1 161 ? -73.967 -12.189 -7.421 1.00 36.28 161 ALA A O 1
ATOM 1192 N N . PRO A 1 162 ? -72.682 -13.123 -8.997 1.00 51.31 162 PRO A N 1
ATOM 1193 C CA . PRO A 1 162 ? -71.511 -13.599 -9.774 1.00 51.31 162 PRO A CA 1
ATOM 1194 C C . PRO A 1 162 ? -71.559 -13.250 -11.306 1.00 51.31 162 PRO A C 1
ATOM 1196 O O . PRO A 1 162 ? -72.591 -12.809 -11.804 1.00 51.31 162 PRO A O 1
ATOM 1199 N N . LYS A 1 163 ? -70.491 -13.547 -12.079 1.00 33.56 163 LYS A N 1
ATOM 1200 C CA . LYS A 1 163 ? -70.492 -14.210 -13.428 1.00 33.56 163 LYS A CA 1
ATOM 1201 C C . LYS A 1 163 ? -69.084 -14.155 -14.062 1.00 33.56 163 LYS A C 1
ATOM 1203 O O . LYS A 1 163 ? -68.520 -13.076 -14.162 1.00 33.56 163 LYS A O 1
ATOM 1208 N N . THR A 1 164 ? -68.383 -15.278 -14.285 1.00 33.25 164 THR A N 1
ATOM 1209 C CA . THR A 1 164 ? -68.341 -16.101 -15.532 1.00 33.25 164 THR A CA 1
ATOM 1210 C C . THR A 1 164 ? -67.971 -15.244 -16.760 1.00 33.25 164 THR A C 1
ATOM 1212 O O . THR A 1 164 ? -68.694 -14.310 -17.077 1.00 33.25 164 THR A O 1
ATOM 1215 N N . THR A 1 165 ? -66.873 -15.465 -17.501 1.00 34.59 165 THR A N 1
ATOM 1216 C CA . THR A 1 165 ? -66.677 -16.586 -18.447 1.00 34.59 165 THR A CA 1
ATOM 1217 C C . THR A 1 165 ? -65.218 -16.656 -18.955 1.00 34.59 165 THR A C 1
ATOM 1219 O O . THR A 1 165 ? -64.643 -15.630 -19.287 1.00 34.59 165 THR A O 1
ATOM 1222 N N . ALA A 1 166 ? -64.698 -17.889 -18.973 1.00 37.94 166 ALA A N 1
ATOM 1223 C CA . ALA A 1 166 ? -63.662 -18.589 -19.759 1.00 37.94 166 ALA A CA 1
ATOM 1224 C C . ALA A 1 166 ? -62.548 -17.892 -20.608 1.00 37.94 166 ALA A C 1
ATOM 1226 O O . ALA A 1 166 ? -62.731 -16.794 -21.124 1.00 37.94 166 ALA A O 1
ATOM 1227 N N . PRO A 1 167 ? -61.415 -18.610 -20.830 1.00 43.75 167 PRO A N 1
ATOM 1228 C CA . PRO A 1 167 ? -60.186 -18.129 -21.469 1.00 43.75 167 PRO A CA 1
ATOM 1229 C C . PRO A 1 167 ? -60.054 -18.559 -22.945 1.00 43.75 167 PRO A C 1
ATOM 1231 O O . PRO A 1 167 ? -60.677 -19.531 -23.370 1.00 43.75 167 PRO A O 1
ATOM 1234 N N . LEU A 1 168 ? -59.167 -17.907 -23.708 1.00 34.06 168 LEU A N 1
ATOM 1235 C CA . LEU A 1 168 ? -58.666 -18.448 -24.976 1.00 34.06 168 LEU A CA 1
ATOM 1236 C C . LEU A 1 168 ? -57.182 -18.808 -24.878 1.00 34.06 168 LEU A C 1
ATOM 1238 O O . LEU A 1 168 ? -56.305 -17.961 -24.740 1.00 34.06 168 LEU A O 1
ATOM 1242 N N . THR A 1 169 ? -56.954 -20.111 -24.973 1.00 35.12 169 THR A N 1
ATOM 1243 C CA . THR A 1 169 ? -55.701 -20.787 -25.290 1.00 35.12 169 THR A CA 1
ATOM 1244 C C . THR A 1 169 ? -55.600 -20.911 -26.808 1.00 35.12 169 THR A C 1
ATOM 1246 O O . THR A 1 169 ? -56.551 -21.387 -27.420 1.00 35.12 169 THR A O 1
ATOM 1249 N N . THR A 1 170 ? -54.452 -20.601 -27.411 1.00 31.66 170 THR A N 1
ATOM 1250 C CA . THR A 1 170 ? -54.068 -21.173 -28.713 1.00 31.66 170 THR A CA 1
ATOM 1251 C C . THR A 1 170 ? -52.556 -21.359 -28.780 1.00 31.66 170 THR A C 1
ATOM 1253 O O . THR A 1 170 ? -51.797 -20.392 -28.785 1.00 31.66 170 THR A O 1
ATOM 1256 N N . THR A 1 171 ? -52.150 -22.624 -28.821 1.00 37.25 171 THR A N 1
ATOM 1257 C CA . THR A 1 171 ? -50.797 -23.124 -29.102 1.00 37.25 171 THR A CA 1
ATOM 1258 C C . THR A 1 171 ? -50.671 -23.463 -30.612 1.00 37.25 171 THR A C 1
ATOM 1260 O O . THR A 1 171 ? -51.579 -23.140 -31.377 1.00 37.25 171 THR A O 1
ATOM 1263 N N . PRO A 1 172 ? -49.545 -24.033 -31.085 1.00 46.09 172 PRO A N 1
ATOM 1264 C CA . PRO A 1 172 ? -48.712 -23.506 -32.162 1.00 46.09 172 PRO A CA 1
ATOM 1265 C C . PRO A 1 172 ? -49.091 -24.020 -33.566 1.00 46.09 172 PRO A C 1
ATOM 1267 O O . PRO A 1 172 ? -49.687 -25.083 -33.720 1.00 46.09 172 PRO A O 1
ATOM 1270 N N . THR A 1 173 ? -48.669 -23.307 -34.613 1.00 34.34 173 THR A N 1
ATOM 1271 C CA . THR A 1 173 ? -48.786 -23.780 -36.004 1.00 34.34 173 THR A CA 1
ATOM 1272 C C . THR A 1 173 ? -47.435 -24.270 -36.519 1.00 34.34 173 THR A C 1
ATOM 1274 O O . THR A 1 173 ? -46.452 -23.535 -36.535 1.00 34.34 173 THR A O 1
ATOM 1277 N N . THR A 1 174 ? -47.420 -25.532 -36.939 1.00 40.38 174 THR A N 1
ATOM 1278 C CA . THR A 1 174 ? -46.392 -26.202 -37.741 1.00 40.38 174 THR A CA 1
ATOM 1279 C C . THR A 1 174 ? -46.900 -26.323 -39.177 1.00 40.38 174 THR A C 1
ATOM 1281 O O . THR A 1 174 ? -48.059 -26.668 -39.376 1.00 40.38 174 THR A O 1
ATOM 1284 N N . THR A 1 175 ? -46.027 -26.117 -40.166 1.00 35.62 175 THR A N 1
ATOM 1285 C CA . THR A 1 175 ? -46.179 -26.628 -41.546 1.00 35.62 175 THR A CA 1
ATOM 1286 C C . THR A 1 175 ? -44.801 -26.683 -42.241 1.00 35.62 175 THR A C 1
ATOM 1288 O O . THR A 1 175 ? -43.878 -26.017 -41.771 1.00 35.62 175 THR A O 1
ATOM 1291 N N . PRO A 1 176 ? -44.618 -27.516 -43.291 1.00 45.72 176 PRO A N 1
ATOM 1292 C CA . PRO A 1 176 ? -43.405 -28.314 -43.488 1.00 45.72 176 PRO A CA 1
ATOM 1293 C C . PRO A 1 176 ? -42.621 -28.036 -44.792 1.00 45.72 176 PRO A C 1
ATOM 1295 O O . PRO A 1 176 ? -43.128 -27.403 -45.707 1.00 45.72 176 PRO A O 1
ATOM 1298 N N . PHE A 1 177 ? -41.398 -28.593 -44.831 1.00 36.12 177 PHE A N 1
ATOM 1299 C CA . PHE A 1 177 ? -40.580 -29.068 -45.968 1.00 36.12 177 PHE A CA 1
ATOM 1300 C C . PHE A 1 177 ? -40.591 -28.321 -47.317 1.00 36.12 177 PHE A C 1
ATOM 1302 O O . PHE A 1 177 ? -41.568 -28.386 -48.051 1.00 36.12 177 PHE A O 1
ATOM 1309 N N . GLU A 1 178 ? -39.394 -27.920 -47.775 1.00 37.59 178 GLU A N 1
ATOM 1310 C CA . GLU A 1 178 ? -38.918 -28.377 -49.091 1.00 37.59 178 GLU A CA 1
ATOM 1311 C C . GLU A 1 178 ? -37.383 -28.481 -49.158 1.00 37.59 178 GLU A C 1
ATOM 1313 O O . GLU A 1 178 ? -36.635 -27.585 -48.769 1.00 37.59 178 GLU A O 1
ATOM 1318 N N . THR A 1 179 ? -36.923 -29.635 -49.631 1.00 35.84 179 THR A N 1
ATOM 1319 C CA . THR A 1 179 ? -35.528 -30.020 -49.838 1.00 35.84 179 THR A CA 1
ATOM 1320 C C . THR A 1 179 ? -35.105 -29.637 -51.253 1.00 35.84 179 THR A C 1
ATOM 1322 O O . THR A 1 179 ? -35.766 -30.029 -52.211 1.00 35.84 179 THR A O 1
ATOM 1325 N N . ARG A 1 180 ? -33.957 -28.967 -51.424 1.00 36.06 180 ARG A N 1
ATOM 1326 C CA . ARG A 1 180 ? -33.286 -28.897 -52.731 1.00 36.06 180 ARG A CA 1
ATOM 1327 C C . ARG A 1 180 ? -31.776 -29.067 -52.588 1.00 36.06 180 ARG A C 1
ATOM 1329 O O . ARG A 1 180 ? -31.083 -28.185 -52.094 1.00 36.06 180 ARG A O 1
ATOM 1336 N N . LEU A 1 181 ? -31.284 -30.223 -53.038 1.00 40.47 181 LEU A N 1
ATOM 1337 C CA . LEU A 1 181 ? -29.874 -30.453 -53.355 1.00 40.47 181 LEU A CA 1
ATOM 1338 C C . LEU A 1 181 ? -29.467 -29.629 -54.589 1.00 40.47 181 LEU A C 1
ATOM 1340 O O . LEU A 1 181 ? -30.234 -29.572 -55.556 1.00 40.47 181 LEU A O 1
ATOM 1344 N N . PRO A 1 182 ? -28.217 -29.148 -54.647 1.00 41.81 182 PRO A N 1
ATOM 1345 C CA . PRO A 1 182 ? -27.475 -29.029 -55.893 1.00 41.81 182 PRO A CA 1
ATOM 1346 C C . PRO A 1 182 ? -26.446 -30.164 -56.032 1.00 41.81 182 PRO A C 1
ATOM 1348 O O . PRO A 1 182 ? -25.690 -30.476 -55.115 1.00 41.81 182 PRO A O 1
ATOM 1351 N N . SER A 1 183 ? -26.454 -30.772 -57.217 1.00 45.31 183 SER A N 1
ATOM 1352 C CA . SER A 1 183 ? -25.531 -31.795 -57.728 1.00 45.31 183 SER A CA 1
ATOM 1353 C C . SER A 1 183 ? -24.091 -31.255 -57.902 1.00 45.31 183 SER A C 1
ATOM 1355 O O . SER A 1 183 ? -23.923 -30.040 -58.032 1.00 45.31 183 SER A O 1
ATOM 1357 N N . PRO A 1 184 ? -23.048 -32.113 -57.952 1.00 43.81 184 PRO A N 1
ATOM 1358 C CA . PRO A 1 184 ? -21.649 -31.694 -57.923 1.00 43.81 184 PRO A CA 1
ATOM 1359 C C . PRO A 1 184 ? -21.133 -31.255 -59.303 1.00 43.81 184 PRO A C 1
ATOM 1361 O O . PRO A 1 184 ? -21.563 -31.755 -60.340 1.00 43.81 184 PRO A O 1
ATOM 1364 N N . SER A 1 185 ? -20.170 -30.333 -59.307 1.00 40.91 185 SER A N 1
ATOM 1365 C CA . SER A 1 185 ? -19.379 -29.923 -60.478 1.00 40.91 185 SER A CA 1
ATOM 1366 C C . SER A 1 185 ? -17.879 -30.139 -60.204 1.00 40.91 185 SER A C 1
ATOM 1368 O O . SER A 1 185 ? -17.488 -30.230 -59.040 1.00 40.91 185 SER A O 1
ATOM 1370 N N . PRO A 1 186 ? -17.053 -30.323 -61.251 1.00 46.03 186 PRO A N 1
ATOM 1371 C CA . PRO A 1 186 ? -15.897 -31.217 -61.217 1.00 46.03 186 PRO A CA 1
ATOM 1372 C C . PRO A 1 186 ? -14.656 -30.629 -60.537 1.00 46.03 186 PRO A C 1
ATOM 1374 O O . PRO A 1 186 ? -14.276 -29.481 -60.752 1.00 46.03 186 PRO A O 1
ATOM 1377 N N . THR A 1 187 ? -13.989 -31.483 -59.762 1.00 40.00 187 THR A N 1
ATOM 1378 C CA . THR A 1 187 ? -12.723 -31.230 -59.072 1.00 40.00 187 THR A CA 1
ATOM 1379 C C . THR A 1 187 ? -11.556 -31.199 -60.059 1.00 40.00 187 THR A C 1
ATOM 1381 O O . THR A 1 187 ? -11.144 -32.236 -60.578 1.00 40.00 187 THR A O 1
ATOM 1384 N N . THR A 1 188 ? -10.968 -30.027 -60.284 1.00 43.72 188 THR A N 1
ATOM 1385 C CA . THR A 1 188 ? -9.591 -29.908 -60.791 1.00 43.72 188 THR A CA 1
ATOM 1386 C C . THR A 1 188 ? -8.606 -29.976 -59.618 1.00 43.72 188 THR A C 1
ATOM 1388 O O . THR A 1 188 ? -8.840 -29.300 -58.612 1.00 43.72 188 THR A O 1
ATOM 1391 N N . PRO A 1 189 ? -7.504 -30.744 -59.700 1.00 47.50 189 PRO A N 1
ATOM 1392 C CA . PRO A 1 189 ? -6.529 -30.817 -58.619 1.00 47.50 189 PRO A CA 1
ATOM 1393 C C . PRO A 1 189 ? -5.691 -29.532 -58.578 1.00 47.50 189 PRO A C 1
ATOM 1395 O O . PRO A 1 189 ? -4.942 -29.228 -59.504 1.00 47.50 189 PRO A O 1
ATOM 1398 N N . VAL A 1 190 ? -5.826 -28.774 -57.490 1.00 53.62 190 VAL A N 1
ATOM 1399 C CA . VAL A 1 190 ? -4.940 -27.652 -57.152 1.00 53.62 190 VAL A CA 1
ATOM 1400 C C . VAL A 1 190 ? -3.647 -28.232 -56.560 1.00 53.62 190 VAL A C 1
ATOM 1402 O O . VAL A 1 190 ? -3.737 -29.066 -55.654 1.00 53.62 190 VAL A O 1
ATOM 1405 N N . PRO A 1 191 ? -2.447 -27.843 -57.029 1.00 48.62 191 PRO A N 1
ATOM 1406 C CA . PRO A 1 191 ? -1.200 -28.334 -56.455 1.00 48.62 191 PRO A CA 1
ATOM 1407 C C . PRO A 1 191 ? -1.024 -27.825 -55.018 1.00 48.62 191 PRO A C 1
ATOM 1409 O O . PRO A 1 191 ? -1.161 -26.637 -54.729 1.00 48.62 191 PRO A O 1
ATOM 1412 N N . THR A 1 192 ? -0.723 -28.756 -54.116 1.00 48.03 192 THR A N 1
ATOM 1413 C CA . THR A 1 192 ? -0.448 -28.528 -52.696 1.00 48.03 192 THR A CA 1
ATOM 1414 C C . THR A 1 192 ? 0.769 -27.612 -52.516 1.00 48.03 192 THR A C 1
ATOM 1416 O O . THR A 1 192 ? 1.852 -27.972 -52.981 1.00 48.03 192 THR A O 1
ATOM 1419 N N . PRO A 1 193 ? 0.667 -26.466 -51.818 1.00 44.22 193 PRO A N 1
ATOM 1420 C CA . PRO A 1 193 ? 1.858 -25.742 -51.404 1.00 44.22 193 PRO A CA 1
ATOM 1421 C C . PRO A 1 193 ? 2.550 -26.517 -50.276 1.00 44.22 193 PRO A C 1
ATOM 1423 O O . PRO A 1 193 ? 1.963 -26.785 -49.225 1.00 44.22 193 PRO A O 1
ATOM 1426 N N . THR A 1 194 ? 3.806 -26.892 -50.512 1.00 46.56 194 THR A N 1
ATOM 1427 C CA . THR A 1 194 ? 4.713 -27.484 -49.524 1.00 46.56 194 THR A CA 1
ATOM 1428 C C . THR A 1 194 ? 4.798 -26.575 -48.302 1.00 46.56 194 THR A C 1
ATOM 1430 O O . THR A 1 194 ? 5.357 -25.482 -48.356 1.00 46.56 194 THR A O 1
ATOM 1433 N N . ARG A 1 195 ? 4.208 -27.020 -47.192 1.00 47.62 195 ARG A N 1
ATOM 1434 C CA . ARG A 1 195 ? 4.200 -26.292 -45.925 1.00 47.62 195 ARG A CA 1
ATOM 1435 C C . ARG A 1 195 ? 5.539 -26.514 -45.225 1.00 47.62 195 ARG A C 1
ATOM 1437 O O . ARG A 1 195 ? 5.769 -27.567 -44.637 1.00 47.62 195 ARG A O 1
ATOM 1444 N N . THR A 1 196 ? 6.423 -25.526 -45.307 1.00 47.41 196 THR A N 1
ATOM 1445 C CA . THR A 1 196 ? 7.625 -25.434 -44.468 1.00 47.41 196 THR A CA 1
ATOM 1446 C C . THR A 1 196 ? 7.198 -25.494 -42.996 1.00 47.41 196 THR A C 1
ATOM 1448 O O . THR A 1 196 ? 6.228 -24.817 -42.637 1.00 47.41 196 THR A O 1
ATOM 1451 N N . PRO A 1 197 ? 7.850 -26.291 -42.130 1.00 45.16 197 PRO A N 1
ATOM 1452 C CA . PRO A 1 197 ? 7.505 -26.303 -40.718 1.00 45.16 197 PRO A CA 1
ATOM 1453 C C . PRO A 1 197 ? 7.811 -24.921 -40.139 1.00 45.16 197 PRO A C 1
ATOM 1455 O O . PRO A 1 197 ? 8.958 -24.478 -40.117 1.00 45.16 197 PRO A O 1
ATOM 1458 N N . LEU A 1 198 ? 6.759 -24.222 -39.710 1.00 45.00 198 LEU A N 1
ATOM 1459 C CA . LEU A 1 198 ? 6.893 -23.043 -38.873 1.00 45.00 198 LEU A CA 1
ATOM 1460 C C . LEU A 1 198 ? 7.488 -23.538 -37.555 1.00 45.00 198 LEU A C 1
ATOM 1462 O O . LEU A 1 198 ? 6.810 -24.211 -36.779 1.00 45.00 198 LEU A O 1
ATOM 1466 N N . THR A 1 199 ? 8.765 -23.246 -37.325 1.00 45.56 199 THR A N 1
ATOM 1467 C CA . THR A 1 199 ? 9.320 -23.245 -35.977 1.00 45.56 199 THR A CA 1
ATOM 1468 C C . THR A 1 199 ? 8.476 -22.259 -35.184 1.00 45.56 199 THR A C 1
ATOM 1470 O O . THR A 1 199 ? 8.600 -21.048 -35.364 1.00 45.56 199 THR A O 1
ATOM 1473 N N . THR A 1 200 ? 7.562 -22.775 -34.365 1.00 45.78 200 THR A N 1
ATOM 1474 C CA . THR A 1 200 ? 6.843 -21.987 -33.372 1.00 45.78 200 THR A CA 1
ATOM 1475 C C . THR A 1 200 ? 7.884 -21.498 -32.377 1.00 45.78 200 THR A C 1
ATOM 1477 O O . THR A 1 200 ? 8.203 -22.176 -31.403 1.00 45.78 200 THR A O 1
ATOM 1480 N N . LEU A 1 201 ? 8.470 -20.337 -32.662 1.00 45.81 201 LEU A N 1
ATOM 1481 C CA . LEU A 1 201 ? 9.082 -19.518 -31.635 1.00 45.81 201 LEU A CA 1
ATOM 1482 C C . LEU A 1 201 ? 7.949 -19.207 -30.663 1.00 45.81 201 LEU A C 1
ATOM 1484 O O . LEU A 1 201 ? 7.027 -18.461 -30.987 1.00 45.81 201 LEU A O 1
ATOM 1488 N N . VAL A 1 202 ? 7.979 -19.872 -29.511 1.00 46.03 202 VAL A N 1
ATOM 1489 C CA . VAL A 1 202 ? 7.209 -19.461 -28.342 1.00 46.03 202 VAL A CA 1
ATOM 1490 C C . VAL A 1 202 ? 7.504 -17.971 -28.166 1.00 46.03 202 VAL A C 1
ATOM 1492 O O . VAL A 1 202 ? 8.683 -17.623 -28.051 1.00 46.03 202 VAL A O 1
ATOM 1495 N N . PRO A 1 203 ? 6.502 -17.077 -28.214 1.00 42.12 203 PRO A N 1
ATOM 1496 C CA . PRO A 1 203 ? 6.743 -15.689 -27.883 1.00 42.12 203 PRO A CA 1
ATOM 1497 C C . PRO A 1 203 ? 7.256 -15.678 -26.448 1.00 42.12 203 PRO A C 1
ATOM 1499 O O . PRO A 1 203 ? 6.564 -16.125 -25.533 1.00 42.12 203 PRO A O 1
ATOM 1502 N N . VAL A 1 204 ? 8.489 -15.218 -26.256 1.00 43.09 204 VAL A N 1
ATOM 1503 C CA . VAL A 1 204 ? 8.927 -14.746 -24.945 1.00 43.09 204 VAL A CA 1
ATOM 1504 C C . VAL A 1 204 ? 7.901 -13.681 -24.546 1.00 43.09 204 VAL A C 1
ATOM 1506 O O . VAL A 1 204 ? 7.673 -12.774 -25.350 1.00 43.09 204 VAL A O 1
ATOM 1509 N N . PRO A 1 205 ? 7.211 -13.798 -23.399 1.00 39.84 205 PRO A N 1
ATOM 1510 C CA . PRO A 1 205 ? 6.213 -12.811 -23.035 1.00 39.84 205 PRO A CA 1
ATOM 1511 C C . PRO A 1 205 ? 6.917 -11.466 -22.850 1.00 39.84 205 PRO A C 1
ATOM 1513 O O . PRO A 1 205 ? 7.740 -11.295 -21.955 1.00 39.84 205 PRO A O 1
ATOM 1516 N N . SER A 1 206 ? 6.607 -10.510 -23.722 1.00 41.97 206 SER A N 1
ATOM 1517 C CA . SER A 1 206 ? 6.794 -9.092 -23.437 1.00 41.97 206 SER A CA 1
ATOM 1518 C C . SER A 1 206 ? 5.808 -8.732 -22.325 1.00 41.97 206 SER A C 1
ATOM 1520 O O . SER A 1 206 ? 4.627 -8.524 -22.590 1.00 41.97 206 SER A O 1
ATOM 1522 N N . VAL A 1 207 ? 6.269 -8.742 -21.072 1.00 46.75 207 VAL A N 1
ATOM 1523 C CA . VAL A 1 207 ? 5.442 -8.482 -19.883 1.00 46.75 207 VAL A CA 1
ATOM 1524 C C . VAL A 1 207 ? 5.221 -6.977 -19.705 1.00 46.75 207 VAL A C 1
ATOM 1526 O O . VAL A 1 207 ? 5.754 -6.335 -18.806 1.00 46.75 207 VAL A O 1
ATOM 1529 N N . THR A 1 208 ? 4.377 -6.409 -20.552 1.00 52.59 208 THR A N 1
ATOM 1530 C CA . THR A 1 208 ? 3.642 -5.175 -20.252 1.00 52.59 208 THR A CA 1
ATOM 1531 C C . THR A 1 208 ? 2.174 -5.496 -20.471 1.00 52.59 208 THR A C 1
ATOM 1533 O O . THR A 1 208 ? 1.625 -5.172 -21.519 1.00 52.59 208 THR A O 1
ATOM 1536 N N . ASP A 1 209 ? 1.583 -6.245 -19.539 1.00 66.44 209 ASP A N 1
ATOM 1537 C CA . ASP A 1 209 ? 0.132 -6.384 -19.438 1.00 66.44 209 ASP A CA 1
ATOM 1538 C C . ASP A 1 209 ? -0.370 -5.251 -18.529 1.00 66.44 209 ASP A C 1
ATOM 1540 O O . ASP A 1 209 ? -0.134 -5.315 -17.318 1.00 66.44 209 ASP A O 1
ATOM 1544 N N . PRO A 1 210 ? -0.999 -4.197 -19.085 1.00 74.12 210 PRO A N 1
ATOM 1545 C CA . PRO A 1 210 ? -1.476 -3.065 -18.296 1.00 74.12 210 PRO A CA 1
ATOM 1546 C C . PRO A 1 210 ? -2.475 -3.495 -17.219 1.00 74.12 210 PRO A C 1
ATOM 1548 O O . PRO A 1 210 ? -2.477 -2.930 -16.132 1.00 74.12 210 PRO A O 1
ATOM 1551 N N . GLN A 1 211 ? -3.272 -4.534 -17.483 1.00 79.88 211 GLN A N 1
ATOM 1552 C CA . GLN A 1 211 ? -4.285 -5.011 -16.547 1.00 79.88 211 GLN A CA 1
ATOM 1553 C C . GLN A 1 211 ? -3.642 -5.656 -15.313 1.00 79.88 211 GLN A C 1
ATOM 1555 O O . GLN A 1 211 ? -4.048 -5.376 -14.186 1.00 79.88 211 GLN A O 1
ATOM 1560 N N . ALA A 1 212 ? -2.584 -6.451 -15.503 1.00 83.19 212 ALA A N 1
ATOM 1561 C CA . ALA A 1 212 ? -1.829 -7.032 -14.394 1.00 83.19 212 ALA A CA 1
ATOM 1562 C C . ALA A 1 212 ? -1.191 -5.949 -13.504 1.00 83.19 212 ALA A C 1
ATOM 1564 O O . ALA A 1 212 ? -1.192 -6.070 -12.280 1.00 83.19 212 ALA A O 1
ATOM 1565 N N . ASP A 1 213 ? -0.694 -4.862 -14.100 1.00 85.69 213 ASP A N 1
ATOM 1566 C CA . ASP A 1 213 ? -0.113 -3.742 -13.353 1.00 85.69 213 ASP A CA 1
ATOM 1567 C C . ASP A 1 213 ? 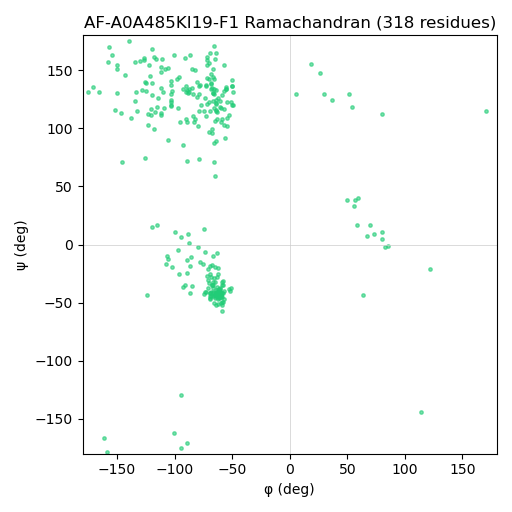-1.189 -2.988 -12.535 1.00 85.69 213 ASP A C 1
ATOM 1569 O O . ASP A 1 213 ? -0.937 -2.577 -11.397 1.00 85.69 213 ASP A O 1
ATOM 1573 N N . VAL A 1 214 ? -2.417 -2.884 -13.054 1.00 88.56 214 VAL A N 1
ATOM 1574 C CA . VAL A 1 214 ? -3.570 -2.315 -12.333 1.00 88.56 214 VAL A CA 1
ATOM 1575 C C . VAL A 1 214 ? -4.012 -3.219 -11.181 1.00 88.56 214 VAL A C 1
ATOM 1577 O O . VAL A 1 214 ? -4.276 -2.727 -10.085 1.00 88.56 214 VAL A O 1
ATOM 1580 N N . GLU A 1 215 ? -4.052 -4.541 -11.368 1.00 90.81 215 GLU A N 1
ATOM 1581 C CA . GLU A 1 215 ? -4.344 -5.477 -10.273 1.00 90.81 215 GLU A CA 1
ATOM 1582 C C . GLU A 1 215 ? -3.326 -5.348 -9.134 1.00 90.81 215 GLU A C 1
ATOM 1584 O O . GLU A 1 215 ? -3.698 -5.346 -7.957 1.00 90.81 215 GLU A O 1
ATOM 1589 N N . ILE A 1 216 ? -2.037 -5.211 -9.463 1.00 88.56 216 ILE A N 1
ATOM 1590 C CA . ILE A 1 216 ? -0.985 -4.959 -8.472 1.00 88.56 216 ILE A CA 1
ATOM 1591 C C . ILE A 1 216 ? -1.262 -3.652 -7.728 1.00 88.56 216 ILE A C 1
ATOM 1593 O O . ILE A 1 216 ? -1.162 -3.618 -6.499 1.00 88.56 216 ILE A O 1
ATOM 1597 N N . TRP A 1 217 ? -1.668 -2.596 -8.437 1.00 87.25 217 TRP A N 1
ATOM 1598 C CA . TRP A 1 217 ? -2.050 -1.332 -7.812 1.00 87.25 217 TRP A CA 1
ATOM 1599 C C . TRP A 1 217 ? -3.254 -1.485 -6.871 1.00 87.25 217 TRP A C 1
ATOM 1601 O O . TRP A 1 217 ? -3.209 -0.996 -5.742 1.00 87.25 217 TRP A O 1
ATOM 1611 N N . VAL A 1 218 ? -4.299 -2.220 -7.269 1.00 91.31 218 VAL A N 1
ATOM 1612 C CA . VAL A 1 218 ? -5.463 -2.505 -6.408 1.00 91.31 218 VAL A CA 1
ATOM 1613 C C . VAL A 1 218 ? -5.013 -3.223 -5.138 1.00 91.31 218 VAL A C 1
ATOM 1615 O O . VAL A 1 218 ? -5.398 -2.832 -4.031 1.00 91.31 218 VAL A O 1
ATOM 1618 N N . LYS A 1 219 ? -4.136 -4.227 -5.279 1.00 90.75 219 LYS A N 1
ATOM 1619 C CA . LYS A 1 219 ? -3.534 -4.946 -4.150 1.00 90.75 219 LYS A CA 1
ATOM 1620 C C . LYS A 1 219 ? -2.727 -4.028 -3.247 1.00 90.75 219 LYS A C 1
ATOM 1622 O O . LYS A 1 219 ? -2.842 -4.125 -2.026 1.00 90.75 219 LYS A O 1
ATOM 1627 N N . PHE A 1 220 ? -1.943 -3.125 -3.821 1.00 86.06 220 PHE A N 1
ATOM 1628 C CA . PHE A 1 220 ? -1.193 -2.131 -3.067 1.00 86.06 220 PHE A CA 1
ATOM 1629 C C . PHE A 1 220 ? -2.125 -1.197 -2.287 1.00 86.06 220 PHE A C 1
ATOM 1631 O O . PHE A 1 220 ? -1.892 -0.950 -1.102 1.00 86.06 220 PHE A O 1
ATOM 1638 N N . PHE A 1 221 ? -3.200 -0.718 -2.917 1.00 87.44 221 PHE A N 1
ATOM 1639 C CA . PHE A 1 221 ? -4.172 0.174 -2.295 1.00 87.44 221 PHE A CA 1
ATOM 1640 C C . PHE A 1 221 ? -4.801 -0.467 -1.054 1.00 87.44 221 PHE A C 1
ATOM 1642 O O . PHE A 1 221 ? -4.658 0.061 0.050 1.00 87.44 221 PHE A O 1
ATOM 1649 N N . TYR A 1 222 ? -5.425 -1.644 -1.191 1.00 89.75 222 TYR A N 1
ATOM 1650 C CA . TYR A 1 222 ? -6.128 -2.242 -0.054 1.00 89.75 222 TYR A CA 1
ATOM 1651 C C . TYR A 1 222 ? -5.188 -2.765 1.042 1.00 89.75 222 TYR A C 1
ATOM 1653 O O . TYR A 1 222 ? -5.559 -2.741 2.217 1.00 89.75 222 TYR A O 1
ATOM 1661 N N . ARG A 1 223 ? -3.970 -3.219 0.700 1.00 86.69 223 ARG A N 1
ATOM 1662 C CA . ARG A 1 223 ? -2.986 -3.690 1.695 1.00 86.69 223 ARG A CA 1
ATOM 1663 C C . ARG A 1 223 ? -2.490 -2.552 2.580 1.00 86.69 223 ARG A C 1
ATOM 1665 O O . ARG A 1 223 ? -2.357 -2.736 3.788 1.00 86.69 223 ARG A O 1
ATOM 1672 N N . ASN A 1 224 ? -2.241 -1.383 1.991 1.00 82.38 224 ASN A N 1
ATOM 1673 C CA . ASN A 1 224 ? -1.783 -0.211 2.735 1.00 82.38 224 ASN A CA 1
ATOM 1674 C C . ASN A 1 224 ? -2.895 0.430 3.559 1.00 82.38 224 ASN A C 1
ATOM 1676 O O . ASN A 1 224 ? -2.670 0.774 4.718 1.00 82.38 224 ASN A O 1
ATOM 1680 N N . ALA A 1 225 ? -4.088 0.551 2.976 1.00 84.44 225 ALA A N 1
ATOM 1681 C CA . ALA A 1 225 ? -5.248 1.106 3.657 1.00 84.44 225 ALA A CA 1
ATOM 1682 C C . ALA A 1 225 ? -5.682 0.257 4.862 1.00 84.44 225 ALA A C 1
ATOM 1684 O O . ALA A 1 225 ? -6.267 0.777 5.810 1.00 84.44 225 ALA A O 1
ATOM 1685 N N . ARG A 1 226 ? -5.411 -1.061 4.824 1.00 88.19 226 ARG A N 1
ATOM 1686 C CA . ARG A 1 226 ? -5.928 -2.117 5.723 1.00 88.19 226 ARG A CA 1
ATOM 1687 C C . ARG A 1 226 ? -7.439 -2.311 5.634 1.00 88.19 226 ARG A C 1
ATOM 1689 O O . ARG A 1 226 ? -7.894 -3.451 5.577 1.00 88.19 226 ARG A O 1
ATOM 1696 N N . CYS A 1 227 ? -8.193 -1.220 5.591 1.00 91.94 227 CYS A N 1
ATOM 1697 C CA . CYS A 1 227 ? -9.597 -1.161 5.230 1.00 91.94 227 CYS A CA 1
ATOM 1698 C C . CYS A 1 227 ? -9.752 -0.250 4.015 1.00 91.94 227 CYS A C 1
ATOM 1700 O O . CYS A 1 227 ? -9.471 0.943 4.093 1.00 91.94 227 CYS A O 1
ATOM 1702 N N . ALA A 1 228 ? -10.203 -0.812 2.899 1.00 94.56 228 ALA A N 1
ATOM 1703 C CA . ALA A 1 228 ? -10.389 -0.088 1.650 1.00 94.56 228 ALA A CA 1
ATOM 1704 C C . ALA A 1 228 ? -11.818 -0.243 1.139 1.00 94.56 228 ALA A C 1
ATOM 1706 O O . ALA A 1 228 ? -12.396 -1.332 1.163 1.00 94.56 228 ALA A O 1
ATOM 1707 N N . VAL A 1 229 ? -12.363 0.859 0.633 1.00 95.19 229 VAL A N 1
ATOM 1708 C CA . VAL A 1 229 ? -13.657 0.899 -0.041 1.00 95.19 229 VAL A CA 1
ATOM 1709 C C . VAL A 1 229 ? -13.454 1.474 -1.434 1.00 95.19 229 VAL A C 1
ATOM 1711 O O . VAL A 1 229 ? -13.174 2.662 -1.592 1.00 95.19 229 VAL A O 1
ATOM 1714 N N . PHE A 1 230 ? -13.649 0.647 -2.454 1.00 95.19 230 PHE A N 1
ATOM 1715 C CA . PHE A 1 230 ? -13.799 1.126 -3.822 1.00 95.19 230 PHE A CA 1
ATOM 1716 C C . PHE A 1 230 ? -15.275 1.417 -4.066 1.00 95.19 230 PHE A C 1
ATOM 1718 O O . PHE A 1 230 ? -16.143 0.599 -3.751 1.00 95.19 230 PHE A O 1
ATOM 1725 N N . GLY A 1 231 ? -15.586 2.594 -4.590 1.00 92.88 231 GLY A N 1
ATOM 1726 C CA . GLY A 1 231 ? -16.966 2.984 -4.838 1.00 92.88 231 GLY A CA 1
ATOM 1727 C C . GLY A 1 231 ? -17.077 4.129 -5.821 1.00 92.88 231 GLY A C 1
A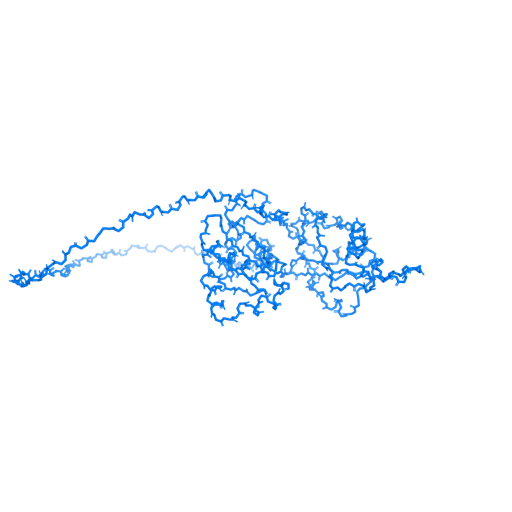TOM 1728 O O . GLY A 1 231 ? -16.121 4.485 -6.502 1.00 92.88 231 GLY A O 1
ATOM 1729 N N . GLU A 1 232 ? -18.260 4.723 -5.881 1.00 88.75 232 GLU A N 1
ATOM 1730 C CA . GLU A 1 232 ? -18.542 5.815 -6.803 1.00 88.75 232 GLU A CA 1
ATOM 1731 C C . GLU A 1 232 ? -19.286 6.974 -6.148 1.00 88.75 232 GLU A C 1
ATOM 1733 O O . GLU A 1 232 ? -19.949 6.830 -5.114 1.00 88.75 232 GLU A O 1
ATOM 1738 N N . ALA A 1 233 ? -19.153 8.153 -6.753 1.00 82.88 233 ALA A N 1
ATOM 1739 C CA . ALA A 1 233 ? -19.912 9.319 -6.338 1.00 82.88 233 ALA A CA 1
ATOM 1740 C C . ALA A 1 233 ? -21.403 9.107 -6.645 1.00 82.88 233 ALA A C 1
ATOM 1742 O O . ALA A 1 233 ? -21.761 8.666 -7.729 1.00 82.88 233 ALA A O 1
ATOM 1743 N N . GLY A 1 234 ? -22.274 9.427 -5.686 1.00 83.62 234 GLY A N 1
ATOM 1744 C CA . GLY A 1 234 ? -23.724 9.257 -5.839 1.00 83.62 234 GLY A CA 1
ATOM 1745 C C . GLY A 1 234 ? -24.258 7.843 -5.564 1.00 83.62 234 GLY A C 1
ATOM 1746 O O . GLY A 1 234 ? -25.469 7.659 -5.574 1.00 83.62 234 GLY A O 1
ATOM 1747 N N . CYS A 1 235 ? -23.402 6.866 -5.252 1.00 90.94 235 CYS A N 1
ATOM 1748 C CA . CYS A 1 235 ? -23.832 5.510 -4.899 1.00 90.94 235 CYS A CA 1
ATOM 1749 C C . CYS A 1 235 ? -24.339 5.416 -3.450 1.00 90.94 235 CYS A C 1
ATOM 1751 O O . CYS A 1 235 ? -23.574 5.548 -2.486 1.00 90.94 235 CYS A O 1
ATOM 1753 N N . GLU A 1 236 ? -25.634 5.128 -3.294 1.00 95.12 236 GLU A N 1
ATOM 1754 C CA . GLU A 1 236 ? -26.299 4.983 -1.990 1.00 95.12 236 GLU A CA 1
ATOM 1755 C C . GLU A 1 236 ? -25.732 3.810 -1.175 1.00 95.12 236 GLU A C 1
ATOM 1757 O O . GLU A 1 236 ? -25.457 3.951 0.018 1.00 95.12 236 GLU A O 1
ATOM 1762 N N . TYR A 1 237 ? -25.458 2.670 -1.818 1.00 97.31 237 TYR A N 1
ATOM 1763 C CA . TYR A 1 237 ? -24.862 1.499 -1.163 1.00 97.31 237 TYR A CA 1
ATOM 1764 C C . TYR A 1 237 ? -23.460 1.784 -0.615 1.00 97.31 237 TYR A C 1
ATOM 1766 O O . TYR A 1 237 ? -23.104 1.320 0.472 1.00 97.31 237 TYR A O 1
ATOM 1774 N N . CYS A 1 238 ? -22.685 2.588 -1.341 1.00 95.00 238 CYS A N 1
ATOM 1775 C CA . CYS A 1 238 ? -21.350 3.022 -0.964 1.00 95.00 238 CYS A CA 1
ATOM 1776 C C . CYS A 1 238 ? -21.418 3.966 0.241 1.00 95.00 238 CYS A C 1
ATOM 1778 O O . CYS A 1 238 ? -20.609 3.847 1.159 1.00 95.00 238 CYS A O 1
ATOM 1780 N N . ALA A 1 239 ? -22.394 4.880 0.264 1.00 95.50 239 ALA A N 1
ATOM 1781 C CA . ALA A 1 239 ? -22.652 5.743 1.414 1.00 95.50 239 ALA A CA 1
ATOM 1782 C C . ALA A 1 239 ? -23.073 4.933 2.652 1.00 95.50 239 ALA A C 1
ATOM 1784 O O . ALA A 1 239 ? -22.551 5.171 3.738 1.00 95.50 239 ALA A O 1
ATOM 1785 N N . SER A 1 240 ? -23.939 3.928 2.487 1.00 97.75 240 SER A N 1
ATOM 1786 C CA . SER A 1 240 ? -24.364 3.051 3.586 1.00 97.75 240 SER A CA 1
ATOM 1787 C C . SER A 1 240 ? -23.201 2.250 4.180 1.00 97.75 240 SER A C 1
ATOM 1789 O O . SER A 1 240 ? -23.072 2.166 5.398 1.00 97.75 240 SER A O 1
ATOM 1791 N N . ALA A 1 241 ? -22.328 1.678 3.342 1.00 97.62 241 ALA A N 1
ATOM 1792 C CA . ALA A 1 241 ? -21.160 0.925 3.808 1.00 97.62 241 ALA A CA 1
ATOM 1793 C C . ALA A 1 241 ? -20.166 1.816 4.574 1.00 97.62 241 ALA A C 1
ATOM 1795 O O . ALA A 1 241 ? -19.668 1.430 5.631 1.00 97.62 241 ALA A O 1
ATOM 1796 N N . LYS A 1 242 ? -19.922 3.031 4.068 1.00 95.88 242 LYS A N 1
ATOM 1797 C CA . LYS A 1 242 ? -19.086 4.040 4.733 1.00 95.88 242 LYS A CA 1
ATOM 1798 C C . LYS A 1 242 ? -19.660 4.458 6.086 1.00 95.88 242 LYS A C 1
ATOM 1800 O O . LYS A 1 242 ? -18.944 4.425 7.081 1.00 95.88 242 LYS A O 1
ATOM 1805 N N . ALA A 1 243 ? -20.962 4.737 6.150 1.00 97.19 243 ALA A N 1
ATOM 1806 C CA . ALA A 1 243 ? -21.641 5.084 7.396 1.00 97.19 243 ALA A CA 1
ATOM 1807 C C . ALA A 1 243 ? -21.551 3.964 8.449 1.00 97.19 243 ALA A C 1
ATOM 1809 O O . ALA A 1 243 ? -21.374 4.244 9.635 1.00 97.19 243 ALA A O 1
ATOM 1810 N N . LEU A 1 244 ? -21.625 2.692 8.032 1.00 97.75 244 LEU A N 1
ATOM 1811 C CA . LEU A 1 244 ? -21.408 1.563 8.937 1.00 97.75 244 LEU A CA 1
ATOM 1812 C C . LEU A 1 244 ? -19.983 1.575 9.505 1.00 97.75 244 LEU A C 1
ATOM 1814 O O . LEU A 1 244 ? -19.831 1.535 10.723 1.00 97.75 244 LEU A O 1
ATOM 1818 N N . LEU A 1 245 ? -18.951 1.684 8.663 1.00 96.62 245 LEU A N 1
ATOM 1819 C CA . LEU A 1 245 ? -17.553 1.754 9.113 1.00 96.62 245 LEU A CA 1
ATOM 1820 C C . LEU A 1 245 ? -17.309 2.937 10.066 1.00 96.62 245 LEU A C 1
ATOM 1822 O O . LEU A 1 245 ? -16.665 2.776 11.104 1.00 96.62 245 LEU A O 1
ATOM 1826 N N . GLU A 1 246 ? -17.891 4.098 9.769 1.00 95.69 246 GLU A N 1
ATOM 1827 C CA . GLU A 1 246 ? -17.833 5.289 10.625 1.00 95.69 246 GLU A CA 1
ATOM 1828 C C . GLU A 1 246 ? -18.516 5.055 11.975 1.00 95.69 246 GLU A C 1
ATOM 1830 O O . GLU A 1 246 ? -17.958 5.398 13.017 1.00 95.69 246 GLU A O 1
ATOM 1835 N N . SER A 1 247 ? -19.679 4.393 11.992 1.00 96.44 247 SER A N 1
ATOM 1836 C CA . SER A 1 247 ? -20.365 4.025 13.239 1.00 96.44 247 SER A CA 1
ATOM 1837 C C . SER A 1 247 ? -19.546 3.067 14.114 1.00 96.44 247 SER A C 1
ATOM 1839 O O . SER A 1 247 ? -19.706 3.052 15.335 1.00 96.44 247 SER A O 1
ATOM 1841 N N . LYS A 1 248 ? -18.638 2.297 13.499 1.00 95.44 248 LYS A N 1
ATOM 1842 C CA . LYS A 1 248 ? -17.682 1.406 14.171 1.00 95.44 248 LYS A CA 1
ATOM 1843 C C . LYS A 1 248 ? -16.381 2.096 14.568 1.00 95.44 248 LYS A C 1
ATOM 1845 O O . LYS A 1 248 ? -15.509 1.440 15.132 1.00 95.44 248 LYS A O 1
ATOM 1850 N N . ASN A 1 249 ? -16.246 3.396 14.298 1.00 93.81 249 ASN A N 1
ATOM 1851 C CA . ASN A 1 249 ? -15.014 4.156 14.498 1.00 93.81 249 ASN A CA 1
ATOM 1852 C C . ASN A 1 249 ? -13.815 3.537 13.749 1.00 93.81 249 ASN A C 1
ATOM 1854 O O . ASN A 1 249 ? -12.679 3.567 14.228 1.00 93.81 249 ASN A O 1
ATOM 1858 N N . ALA A 1 250 ? -14.080 2.932 12.586 1.00 93.75 250 ALA A N 1
ATOM 1859 C CA . ALA A 1 250 ? -13.062 2.338 11.736 1.00 93.75 250 ALA A CA 1
ATOM 1860 C C . ALA A 1 250 ? -12.490 3.382 10.769 1.00 93.75 250 ALA A C 1
ATOM 1862 O O . ALA A 1 250 ? -13.227 4.092 10.089 1.00 93.75 250 ALA A O 1
ATOM 1863 N N . SER A 1 251 ? -11.164 3.447 10.689 1.00 91.25 251 SER A N 1
ATOM 1864 C CA . SER A 1 251 ? -10.439 4.180 9.651 1.00 91.25 251 SER A CA 1
ATOM 1865 C C . SER A 1 251 ? -10.420 3.351 8.366 1.00 91.25 251 SER A C 1
ATOM 1867 O O . SER A 1 251 ? -10.196 2.140 8.424 1.00 91.25 251 SER A O 1
ATOM 1869 N N . TYR A 1 252 ? -10.658 3.988 7.221 1.00 91.44 252 TYR A N 1
ATOM 1870 C CA . TYR A 1 252 ? -10.640 3.345 5.909 1.00 91.44 252 TYR A CA 1
ATOM 1871 C C . TYR A 1 252 ? -10.215 4.337 4.821 1.00 91.44 252 TYR A C 1
ATOM 1873 O O . TYR A 1 252 ? -10.516 5.529 4.924 1.00 91.44 252 TYR A O 1
ATOM 1881 N N . ASP A 1 253 ? -9.592 3.830 3.758 1.00 90.19 253 ASP A N 1
ATOM 1882 C CA . ASP A 1 253 ? -9.328 4.611 2.549 1.00 90.19 253 ASP A CA 1
ATOM 1883 C C . ASP A 1 253 ? -10.422 4.365 1.509 1.00 90.19 253 ASP A C 1
ATOM 1885 O O . ASP A 1 253 ? -10.955 3.259 1.367 1.00 90.19 253 ASP A O 1
ATOM 1889 N N . TYR A 1 254 ? -10.763 5.413 0.762 1.00 90.44 254 TYR A N 1
ATOM 1890 C CA . TYR A 1 254 ? -11.785 5.366 -0.276 1.00 90.44 254 TYR A CA 1
ATOM 1891 C C . TYR A 1 254 ? -11.195 5.715 -1.638 1.00 90.44 254 TYR A C 1
ATOM 1893 O O . TYR A 1 254 ? -10.587 6.774 -1.796 1.00 90.44 254 TYR A O 1
ATOM 1901 N N . PHE A 1 255 ? -11.443 4.863 -2.632 1.00 89.12 255 PHE A N 1
ATOM 1902 C CA . PHE A 1 255 ? -11.120 5.149 -4.026 1.00 89.12 255 PHE A CA 1
ATOM 1903 C C . PHE A 1 255 ? -12.395 5.254 -4.865 1.00 89.12 255 PHE A C 1
ATOM 1905 O O . PHE A 1 255 ? -13.237 4.355 -4.865 1.00 89.12 255 PHE A O 1
ATOM 1912 N N . GLY A 1 256 ? -12.540 6.373 -5.578 1.00 88.56 256 GLY A N 1
ATOM 1913 C CA . GLY A 1 256 ? -13.663 6.615 -6.479 1.00 88.56 256 GLY A CA 1
ATOM 1914 C C . GLY A 1 256 ? -13.362 6.127 -7.894 1.00 88.56 256 GLY A C 1
ATOM 1915 O O . GLY A 1 256 ? -12.601 6.793 -8.588 1.00 88.56 256 GLY A O 1
ATOM 1916 N N . VAL A 1 257 ? -13.979 5.028 -8.339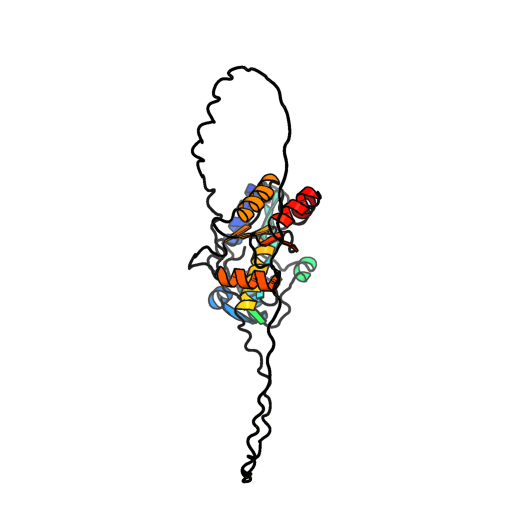 1.00 85.69 257 VAL A N 1
ATOM 1917 C CA . VAL A 1 257 ? -13.701 4.419 -9.660 1.00 85.69 257 VAL A CA 1
ATOM 1918 C C . VAL A 1 257 ? -14.298 5.180 -10.851 1.00 85.69 257 VAL A C 1
ATOM 1920 O O . VAL A 1 257 ? -13.846 5.002 -11.968 1.00 85.69 257 VAL A O 1
ATOM 1923 N N . TRP A 1 258 ? -15.264 6.075 -10.638 1.00 75.69 258 TRP A N 1
ATOM 1924 C CA . TRP A 1 258 ? -15.834 6.918 -11.709 1.00 75.69 258 TRP A CA 1
ATOM 1925 C C . TRP A 1 258 ? -15.563 8.406 -11.504 1.00 75.69 258 TRP A C 1
ATOM 1927 O O . TRP A 1 258 ? -16.253 9.262 -12.051 1.00 75.69 258 TRP A O 1
ATOM 1937 N N . LEU A 1 259 ? -14.598 8.740 -10.644 1.00 63.47 259 LEU A N 1
ATOM 1938 C CA . LEU A 1 259 ? -14.120 10.110 -10.571 1.00 63.47 259 LEU A CA 1
ATOM 1939 C C . LEU A 1 259 ? -13.094 10.295 -11.684 1.00 63.47 259 LEU A C 1
ATOM 1941 O O . LEU A 1 259 ? -11.978 9.790 -11.575 1.00 63.47 259 LEU A O 1
ATOM 1945 N N . ASP A 1 260 ? -13.486 11.043 -12.716 1.00 53.94 260 ASP A N 1
ATOM 1946 C CA . ASP A 1 260 ? -12.653 11.509 -13.830 1.00 53.94 260 ASP A CA 1
ATOM 1947 C C . ASP A 1 260 ? -11.564 12.477 -13.326 1.00 53.94 260 ASP A C 1
ATOM 1949 O O . ASP A 1 260 ? -11.518 13.652 -13.691 1.00 53.94 260 ASP A O 1
ATOM 1953 N N . ASN A 1 261 ? -10.702 12.034 -12.412 1.00 61.22 261 ASN A N 1
ATOM 1954 C CA . ASN A 1 261 ? -9.495 12.763 -12.079 1.00 61.22 261 ASN A CA 1
ATOM 1955 C C . ASN A 1 261 ? -8.448 12.375 -13.128 1.00 61.22 261 ASN A C 1
ATOM 1957 O O . ASN A 1 261 ? -7.901 11.276 -13.037 1.00 61.22 261 ASN A O 1
ATOM 1961 N N . PRO A 1 262 ? -8.123 13.252 -14.097 1.00 58.75 262 PRO A N 1
ATOM 1962 C CA . PRO A 1 262 ? -7.162 12.940 -15.156 1.00 58.75 262 PRO A CA 1
ATOM 1963 C C . PRO A 1 262 ? -5.745 12.677 -14.624 1.00 58.75 262 PRO A C 1
ATOM 1965 O O . PRO A 1 262 ? -4.866 12.294 -15.386 1.00 58.75 262 PRO A O 1
ATOM 1968 N N . ASN A 1 263 ? -5.513 12.898 -13.326 1.00 61.91 263 ASN A N 1
ATOM 1969 C CA . ASN A 1 263 ? -4.246 12.628 -12.663 1.00 61.91 263 ASN A CA 1
ATOM 1970 C C . ASN A 1 263 ? -4.211 11.268 -11.938 1.00 61.91 263 ASN A C 1
ATOM 1972 O O . ASN A 1 263 ? -3.168 10.928 -11.377 1.00 61.91 263 ASN A O 1
ATOM 1976 N N . HIS A 1 264 ? -5.315 10.508 -11.885 1.00 67.88 264 HIS A N 1
ATOM 1977 C CA . HIS A 1 264 ? -5.291 9.144 -11.351 1.00 67.88 264 HIS A CA 1
ATOM 1978 C C . HIS A 1 264 ? -4.600 8.218 -12.348 1.00 67.88 264 HIS A C 1
ATOM 1980 O O . HIS A 1 264 ? -4.957 8.168 -13.520 1.00 67.88 264 HIS A O 1
ATOM 1986 N N . ILE A 1 265 ? -3.586 7.513 -11.860 1.00 71.81 265 ILE A N 1
ATOM 1987 C CA . ILE A 1 265 ? -2.897 6.452 -12.581 1.00 71.81 265 ILE A CA 1
ATOM 1988 C C . ILE A 1 265 ? -2.805 5.289 -11.592 1.00 71.81 265 ILE A C 1
ATOM 1990 O O . ILE A 1 265 ? -2.142 5.453 -10.553 1.00 71.81 265 ILE A O 1
ATOM 1994 N N . PRO A 1 266 ? -3.468 4.154 -11.871 1.00 76.94 266 PRO A N 1
ATOM 1995 C CA . PRO A 1 266 ? -4.325 3.859 -13.035 1.00 76.94 266 PRO A CA 1
ATOM 1996 C C . PRO A 1 266 ? -5.654 4.636 -13.050 1.00 76.94 266 PRO A C 1
ATOM 1998 O O . PRO A 1 266 ? -6.053 5.215 -12.032 1.00 76.94 266 PRO A O 1
ATOM 2001 N N . ASP A 1 267 ? -6.327 4.669 -14.204 1.00 83.25 267 ASP A N 1
ATOM 2002 C CA . ASP A 1 267 ? -7.635 5.315 -14.309 1.00 83.25 267 ASP A CA 1
ATOM 2003 C C . ASP A 1 267 ? -8.728 4.503 -13.593 1.00 83.25 267 ASP A C 1
ATOM 2005 O O . ASP A 1 267 ? -8.578 3.324 -13.265 1.00 83.25 267 ASP A O 1
ATOM 2009 N N . GLY A 1 268 ? -9.850 5.152 -13.292 1.00 86.38 268 GLY A N 1
ATOM 2010 C CA . GLY A 1 268 ? -10.906 4.527 -12.507 1.00 86.38 268 GLY A CA 1
ATOM 2011 C C . GLY A 1 268 ? -11.597 3.337 -13.196 1.00 86.3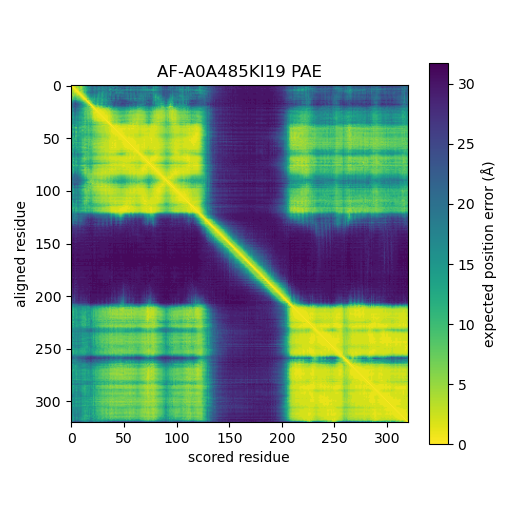8 268 GLY A C 1
ATOM 2012 O O . GLY A 1 268 ? -12.015 2.400 -12.511 1.00 86.38 268 GLY A O 1
ATOM 2013 N N . MET A 1 269 ? -11.648 3.322 -14.531 1.00 87.81 269 MET A N 1
ATOM 2014 C CA . MET A 1 269 ? -12.194 2.213 -15.313 1.00 87.81 269 MET A CA 1
ATOM 2015 C C . MET A 1 269 ? -11.271 1.006 -15.340 1.00 87.81 269 MET A C 1
ATOM 2017 O O . MET A 1 269 ? -11.741 -0.126 -15.211 1.00 87.81 269 MET A O 1
ATOM 2021 N N . GLU A 1 270 ? -9.969 1.232 -15.474 1.00 89.81 270 GLU A N 1
ATOM 2022 C CA . GLU A 1 270 ? -8.959 0.187 -15.325 1.00 89.81 270 GLU A CA 1
ATOM 2023 C C . GLU A 1 270 ? -9.088 -0.463 -13.942 1.00 89.81 270 GLU A C 1
ATOM 2025 O O . GLU A 1 270 ? -9.180 -1.689 -13.836 1.00 89.81 270 GLU A O 1
ATOM 2030 N N . VAL A 1 271 ? -9.199 0.354 -12.886 1.00 91.31 271 VAL A N 1
ATOM 2031 C CA . VAL A 1 271 ? -9.406 -0.133 -11.513 1.00 91.31 271 VAL A CA 1
ATOM 2032 C C . VAL A 1 271 ? -10.697 -0.938 -11.393 1.00 91.31 271 VAL A C 1
ATOM 2034 O O . VAL A 1 271 ? -10.683 -2.009 -10.790 1.00 91.31 271 VAL A O 1
ATOM 2037 N N . TYR A 1 272 ? -11.809 -0.465 -11.965 1.00 92.56 272 TYR A N 1
ATOM 2038 C CA . TYR A 1 272 ? -13.067 -1.212 -11.959 1.00 92.56 272 TYR A CA 1
ATOM 2039 C C . TYR A 1 272 ? -12.911 -2.581 -12.630 1.00 92.56 272 TYR A C 1
ATOM 2041 O O . TYR A 1 272 ? -13.258 -3.592 -12.023 1.00 92.56 272 TYR A O 1
ATOM 2049 N N . ASN A 1 273 ? -12.324 -2.643 -13.828 1.00 93.06 273 ASN A N 1
ATOM 2050 C CA . ASN A 1 273 ? -12.110 -3.906 -14.537 1.00 93.06 273 ASN A CA 1
ATOM 2051 C C . ASN A 1 273 ? -11.239 -4.868 -13.718 1.00 93.06 273 ASN A C 1
ATOM 2053 O O . ASN A 1 273 ? -11.592 -6.036 -13.572 1.00 93.06 273 ASN A O 1
ATOM 2057 N N . ALA A 1 274 ? -10.156 -4.369 -13.114 1.00 94.06 274 ALA A N 1
ATOM 2058 C CA . ALA A 1 274 ? -9.300 -5.173 -12.245 1.00 94.06 274 ALA A CA 1
ATOM 2059 C C . ALA A 1 274 ? -10.066 -5.704 -11.021 1.00 94.06 274 ALA A C 1
ATOM 2061 O O . ALA A 1 274 ? -9.934 -6.874 -10.664 1.00 94.06 274 ALA A O 1
ATOM 2062 N N . LEU A 1 275 ? -10.932 -4.894 -10.399 1.00 95.88 275 LEU A N 1
ATOM 2063 C CA . LEU A 1 275 ? -11.787 -5.350 -9.298 1.00 95.88 275 LEU A CA 1
ATOM 2064 C C . LEU A 1 275 ? -12.737 -6.468 -9.744 1.00 95.88 275 LEU A C 1
ATOM 2066 O O . LEU A 1 275 ? -12.860 -7.468 -9.029 1.00 95.88 275 LEU A O 1
ATOM 2070 N N . VAL A 1 276 ? -13.374 -6.342 -10.912 1.00 95.94 276 VAL A N 1
ATOM 2071 C CA . VAL A 1 276 ? -14.244 -7.392 -11.473 1.00 95.94 276 VAL A CA 1
ATOM 2072 C C . VAL A 1 276 ? -13.447 -8.666 -11.742 1.00 95.94 276 VAL A C 1
ATOM 2074 O O . VAL A 1 276 ? -13.884 -9.758 -11.373 1.00 95.94 276 VAL A O 1
ATOM 2077 N N . ASP A 1 277 ? -12.253 -8.550 -12.316 1.00 94.94 277 ASP A N 1
ATOM 2078 C CA . ASP A 1 277 ? -11.392 -9.694 -12.602 1.00 94.94 277 ASP A CA 1
ATOM 2079 C C . ASP A 1 277 ? -10.947 -10.409 -11.322 1.00 94.94 277 ASP A C 1
ATOM 2081 O O . ASP A 1 277 ? -11.031 -11.640 -11.243 1.00 94.94 277 ASP A O 1
ATOM 2085 N N . MET A 1 278 ? -10.566 -9.656 -10.292 1.00 94.62 278 MET A N 1
ATOM 2086 C CA . MET A 1 278 ? -10.082 -10.193 -9.020 1.00 94.62 278 MET A CA 1
ATOM 2087 C C . MET A 1 278 ? -11.194 -10.805 -8.163 1.00 94.62 278 MET A C 1
ATOM 2089 O O . MET A 1 278 ? -10.987 -11.835 -7.523 1.00 94.62 278 MET A O 1
ATOM 2093 N N . THR A 1 279 ? -12.364 -10.167 -8.118 1.00 96.62 279 THR A N 1
ATOM 2094 C CA . THR A 1 279 ? -13.422 -10.495 -7.143 1.00 96.62 279 THR A CA 1
ATOM 2095 C C . THR A 1 279 ? -14.622 -11.208 -7.746 1.00 96.62 279 THR A C 1
ATOM 2097 O O . THR A 1 279 ? -15.412 -11.804 -7.016 1.00 96.62 279 THR A O 1
ATOM 2100 N N . LYS A 1 280 ? -14.768 -11.152 -9.074 1.00 96.81 280 LYS A N 1
ATOM 2101 C CA . LYS A 1 280 ? -15.973 -11.559 -9.812 1.00 96.81 280 LYS A CA 1
ATOM 2102 C C . LYS A 1 280 ? -17.241 -10.798 -9.398 1.00 96.81 280 LYS A C 1
ATOM 2104 O O . LYS A 1 280 ? -18.337 -11.243 -9.725 1.00 96.81 280 LYS A O 1
ATOM 2109 N N . GLN A 1 281 ? -17.095 -9.657 -8.719 1.00 96.00 281 GLN A N 1
ATOM 2110 C CA . GLN A 1 281 ? -18.181 -8.744 -8.375 1.00 96.00 281 GLN A CA 1
ATOM 2111 C C . GLN A 1 281 ? -18.152 -7.537 -9.319 1.00 96.00 281 GLN A C 1
ATOM 2113 O O . GLN A 1 281 ? -17.184 -6.782 -9.327 1.00 96.00 281 GLN A O 1
ATOM 2118 N N . ASP A 1 282 ? -19.230 -7.345 -10.080 1.00 95.00 282 ASP A N 1
ATOM 2119 C CA . ASP A 1 282 ? -19.434 -6.236 -11.024 1.00 95.00 282 ASP A CA 1
ATOM 2120 C C . ASP A 1 282 ? -20.202 -5.047 -10.419 1.00 95.00 282 ASP A C 1
ATOM 2122 O O . ASP A 1 282 ? -20.511 -4.074 -11.109 1.00 95.00 282 ASP A O 1
ATOM 2126 N N . THR A 1 283 ? -20.468 -5.083 -9.113 1.00 94.31 283 THR A N 1
ATOM 2127 C CA . THR A 1 283 ? -21.174 -4.034 -8.370 1.00 94.31 283 THR A CA 1
ATOM 2128 C C . THR A 1 283 ? -20.267 -3.309 -7.378 1.00 94.31 283 THR A C 1
ATOM 2130 O O . THR A 1 283 ? -19.297 -3.860 -6.850 1.00 94.31 283 THR A O 1
ATOM 2133 N N . LEU A 1 284 ? -20.611 -2.051 -7.095 1.00 94.56 284 LEU A N 1
ATOM 2134 C CA . LEU A 1 284 ? -19.998 -1.238 -6.047 1.00 94.56 284 LEU A CA 1
ATOM 2135 C C . LEU A 1 284 ? -20.955 -1.103 -4.848 1.00 94.56 284 LEU A C 1
ATOM 2137 O O . LEU A 1 284 ? -22.173 -1.116 -5.032 1.00 94.56 284 LEU A O 1
ATOM 2141 N N . PRO A 1 285 ? -20.440 -0.922 -3.618 1.00 97.12 285 PRO A N 1
ATOM 2142 C CA . PRO A 1 285 ? -19.023 -0.838 -3.261 1.00 97.12 285 PRO A CA 1
ATOM 2143 C C . PRO A 1 285 ? -18.304 -2.191 -3.355 1.00 97.12 285 PRO A C 1
ATOM 2145 O O . PRO A 1 285 ? -18.928 -3.234 -3.203 1.00 97.12 285 PRO A O 1
ATOM 2148 N N . ASN A 1 286 ? -16.990 -2.163 -3.562 1.00 97.62 286 ASN A N 1
ATOM 2149 C CA . ASN A 1 286 ? -16.116 -3.331 -3.461 1.00 97.62 286 ASN A CA 1
ATOM 2150 C C . ASN A 1 286 ? -15.211 -3.132 -2.231 1.00 97.62 286 ASN A C 1
ATOM 2152 O O . ASN A 1 286 ? -14.422 -2.183 -2.178 1.00 97.62 286 ASN A O 1
ATOM 2156 N N . ILE A 1 287 ? -15.417 -3.944 -1.189 1.00 98.12 287 ILE A N 1
ATOM 2157 C CA . ILE A 1 287 ? -14.892 -3.697 0.162 1.00 98.12 287 ILE A CA 1
ATOM 2158 C C . ILE A 1 287 ? -13.822 -4.725 0.526 1.00 98.12 287 ILE A C 1
ATOM 2160 O O . ILE A 1 287 ? -14.022 -5.930 0.368 1.00 98.12 287 ILE A O 1
ATOM 2164 N N . TRP A 1 288 ? -12.712 -4.247 1.089 1.00 97.88 288 TRP A N 1
ATOM 2165 C CA . TRP A 1 288 ? -11.594 -5.067 1.555 1.00 97.88 288 TRP A CA 1
ATOM 2166 C C . TRP A 1 288 ? -11.234 -4.724 3.001 1.00 97.88 288 TRP A C 1
ATOM 2168 O O . TRP A 1 288 ? -11.091 -3.550 3.341 1.00 97.88 288 TRP A O 1
ATOM 2178 N N . ILE A 1 289 ? -11.054 -5.742 3.847 1.00 96.56 289 ILE A N 1
ATOM 2179 C CA . ILE A 1 289 ? -10.633 -5.600 5.249 1.00 96.56 289 ILE A CA 1
ATOM 2180 C C . ILE A 1 289 ? -9.531 -6.625 5.533 1.00 96.56 289 ILE A C 1
ATOM 2182 O O . ILE A 1 289 ? -9.729 -7.822 5.341 1.00 96.56 289 ILE A O 1
ATOM 2186 N N . GLY A 1 290 ? -8.359 -6.181 5.988 1.00 90.44 290 GLY A N 1
ATOM 2187 C CA . GLY A 1 290 ? -7.263 -7.067 6.393 1.00 90.44 290 GLY A CA 1
ATOM 2188 C C . GLY A 1 290 ? -6.777 -7.999 5.277 1.00 90.44 290 GLY A C 1
ATOM 2189 O O . GLY A 1 290 ? -6.510 -9.170 5.530 1.00 90.44 290 GLY A O 1
ATOM 2190 N N . ASN A 1 291 ? -6.690 -7.490 4.043 1.00 90.25 291 ASN A N 1
ATOM 2191 C CA . ASN A 1 291 ? -6.375 -8.237 2.811 1.00 90.25 291 ASN A CA 1
ATOM 2192 C C . ASN A 1 291 ? -7.443 -9.247 2.360 1.00 90.25 291 ASN A C 1
ATOM 2194 O O . ASN A 1 291 ? -7.204 -9.997 1.414 1.00 90.25 291 ASN A O 1
ATOM 2198 N N . VAL A 1 292 ? -8.609 -9.269 3.007 1.00 95.44 292 VAL A N 1
ATOM 2199 C CA . VAL A 1 292 ? -9.732 -10.139 2.656 1.00 95.44 292 VAL A CA 1
ATOM 2200 C C . VAL A 1 292 ? -10.790 -9.325 1.927 1.00 95.44 292 VAL A C 1
ATOM 2202 O O . VAL A 1 292 ? -11.213 -8.272 2.406 1.00 95.44 292 VAL A O 1
ATOM 2205 N N . PHE A 1 293 ? -11.231 -9.832 0.778 1.00 97.62 293 PHE A N 1
ATOM 2206 C CA . PHE A 1 293 ? -12.389 -9.297 0.079 1.00 97.62 293 PHE A CA 1
ATOM 2207 C C . PHE A 1 293 ? -13.666 -9.626 0.862 1.00 97.62 293 PHE A C 1
ATOM 2209 O O . PHE A 1 293 ? -13.939 -10.791 1.152 1.00 97.62 293 PHE A O 1
ATOM 2216 N N . VAL A 1 294 ? -14.418 -8.592 1.230 1.00 97.88 294 VAL A N 1
ATOM 2217 C CA . VAL A 1 294 ? -15.646 -8.693 2.030 1.00 97.88 294 VAL A CA 1
ATOM 2218 C C . VAL A 1 294 ? -16.884 -8.832 1.151 1.00 97.88 294 VAL A C 1
ATOM 2220 O O . VAL A 1 294 ? -17.813 -9.530 1.545 1.00 97.88 294 VAL A O 1
ATOM 2223 N N . GLY A 1 295 ? -16.897 -8.186 -0.016 1.00 97.56 295 GLY A N 1
ATOM 2224 C CA . GLY A 1 295 ? -18.078 -8.076 -0.871 1.00 97.56 295 GLY A CA 1
ATOM 2225 C C . GLY A 1 295 ? -18.575 -6.637 -0.988 1.00 97.56 295 GLY A C 1
ATOM 2226 O O . GLY A 1 295 ? -17.781 -5.688 -1.012 1.00 97.56 295 GLY A O 1
ATOM 2227 N N . GLY A 1 296 ? -19.895 -6.481 -1.061 1.00 97.75 296 GLY A N 1
ATOM 2228 C CA . GLY A 1 296 ? -20.587 -5.202 -1.164 1.00 97.75 296 GLY A CA 1
ATOM 2229 C C . GLY A 1 296 ? -21.186 -4.693 0.145 1.00 97.75 296 GLY A C 1
ATOM 2230 O O . GLY A 1 296 ? -20.831 -5.105 1.251 1.00 97.75 296 GLY A O 1
ATOM 2231 N N . SER A 1 297 ? -22.118 -3.745 0.015 1.00 97.88 297 SER A N 1
ATOM 2232 C CA . SER A 1 297 ? -22.773 -3.116 1.169 1.00 97.88 297 SER A CA 1
ATOM 2233 C C . SER A 1 297 ? -23.596 -4.123 1.976 1.00 97.88 297 SER A C 1
ATOM 2235 O O . SER A 1 297 ? -23.533 -4.129 3.205 1.00 97.88 297 SER A O 1
ATOM 2237 N N . ASP A 1 298 ? -24.313 -5.027 1.310 1.00 97.94 298 ASP A N 1
ATOM 2238 C CA . ASP A 1 298 ? -25.103 -6.049 1.999 1.00 97.94 298 ASP A CA 1
ATOM 2239 C C . ASP A 1 298 ? -24.219 -7.014 2.798 1.00 97.94 298 ASP A C 1
ATOM 2241 O O . ASP A 1 298 ? -24.555 -7.351 3.936 1.00 97.94 298 ASP A O 1
ATOM 2245 N N . ASP A 1 299 ? -23.058 -7.394 2.258 1.00 98.38 299 ASP A N 1
ATOM 2246 C CA . ASP A 1 299 ? -22.130 -8.332 2.894 1.00 98.38 299 ASP A CA 1
ATOM 2247 C C . ASP A 1 299 ? -21.520 -7.760 4.176 1.00 98.38 299 ASP A C 1
ATOM 2249 O O . ASP A 1 299 ? -21.509 -8.428 5.215 1.00 98.38 299 ASP A O 1
ATOM 2253 N N . ILE A 1 300 ? -21.080 -6.496 4.158 1.00 98.12 300 ILE A N 1
ATOM 2254 C CA . ILE A 1 300 ? -20.531 -5.866 5.365 1.00 98.12 300 ILE A CA 1
ATOM 2255 C C . ILE A 1 300 ? -21.608 -5.682 6.449 1.00 98.12 300 ILE A C 1
ATOM 2257 O O . ILE A 1 300 ? -21.342 -5.923 7.629 1.00 98.12 300 ILE A O 1
ATOM 2261 N N . HIS A 1 301 ? -22.849 -5.351 6.073 1.00 98.50 301 HIS A N 1
ATOM 2262 C CA . HIS A 1 301 ? -23.960 -5.280 7.029 1.00 98.50 301 HIS A CA 1
ATOM 2263 C C . HIS A 1 301 ? -24.364 -6.669 7.541 1.00 98.50 301 HIS A C 1
ATOM 2265 O O . HIS A 1 301 ? -24.785 -6.805 8.692 1.00 98.50 301 HIS A O 1
ATOM 2271 N N . ALA A 1 302 ? -24.250 -7.713 6.720 1.00 98.38 302 ALA A N 1
ATOM 2272 C CA . ALA A 1 302 ? -24.479 -9.087 7.149 1.00 98.38 302 ALA A CA 1
ATOM 2273 C C . ALA A 1 302 ? -23.412 -9.541 8.159 1.00 98.38 302 ALA A C 1
ATOM 2275 O O . ALA A 1 302 ? -23.759 -10.147 9.175 1.00 98.38 302 ALA A O 1
ATOM 2276 N N . LEU A 1 303 ? -22.137 -9.200 7.936 1.00 97.69 303 LEU A N 1
ATOM 2277 C CA . LEU A 1 303 ? -21.049 -9.454 8.888 1.00 97.69 303 LEU A CA 1
ATOM 2278 C C . LEU A 1 303 ? -21.255 -8.725 10.217 1.00 97.69 303 LEU A C 1
ATOM 2280 O O . LEU A 1 303 ? -20.975 -9.299 11.275 1.00 97.69 303 LEU A O 1
ATOM 2284 N N . ASP A 1 304 ? -21.760 -7.493 10.171 1.00 98.06 304 ASP A N 1
ATOM 2285 C CA . ASP A 1 304 ? -22.085 -6.724 11.370 1.00 98.06 304 ASP A CA 1
ATOM 2286 C C . ASP A 1 304 ? -23.226 -7.361 12.166 1.00 98.06 304 ASP A C 1
ATOM 2288 O O . ASP A 1 304 ? -23.079 -7.659 13.351 1.00 98.06 304 ASP A O 1
ATOM 2292 N N . LYS A 1 305 ? -24.336 -7.689 11.493 1.00 97.81 305 LYS A N 1
ATOM 2293 C CA . LYS A 1 305 ? -25.472 -8.399 12.105 1.00 97.81 305 LYS A CA 1
ATOM 2294 C C . LYS A 1 305 ? -25.064 -9.751 12.692 1.00 97.81 305 LYS A C 1
ATOM 2296 O O . LYS A 1 305 ? -25.647 -10.190 13.680 1.00 97.81 305 LYS A O 1
ATOM 2301 N N . ALA A 1 306 ? -24.071 -10.409 12.097 1.00 97.62 306 ALA A N 1
ATOM 2302 C CA . ALA A 1 306 ? -23.507 -11.660 12.591 1.00 97.62 306 ALA A CA 1
ATOM 2303 C C . ALA A 1 306 ? -22.498 -11.479 13.746 1.00 97.62 306 ALA A C 1
ATOM 2305 O O . ALA A 1 306 ? -21.977 -12.478 14.242 1.00 97.62 306 ALA A O 1
ATOM 2306 N N . GLY A 1 307 ? -22.188 -10.245 14.158 1.00 96.88 307 GLY A N 1
ATOM 2307 C CA . GLY A 1 307 ? -21.231 -9.937 15.226 1.00 96.88 307 GLY A CA 1
ATOM 2308 C C . GLY A 1 307 ? -19.768 -10.224 14.870 1.00 96.88 307 GLY A C 1
ATOM 2309 O O . GLY A 1 307 ? -18.935 -10.340 15.765 1.00 96.88 307 GLY A O 1
ATOM 2310 N N . LYS A 1 308 ? -19.443 -10.379 13.579 1.00 97.19 308 LYS A N 1
ATOM 2311 C CA . LYS A 1 308 ? -18.090 -10.728 13.104 1.00 97.19 308 LYS A CA 1
ATOM 2312 C C . LYS A 1 308 ? -17.269 -9.514 12.680 1.00 97.19 308 LYS A C 1
ATOM 2314 O O . LYS A 1 308 ? -16.041 -9.576 12.711 1.00 97.19 308 LYS A O 1
ATOM 2319 N N . LEU A 1 309 ? -17.938 -8.427 12.292 1.00 97.50 309 LEU A N 1
ATOM 2320 C CA . LEU A 1 309 ? -17.284 -7.244 11.738 1.00 97.50 309 LEU A CA 1
ATOM 2321 C C . LEU A 1 309 ? -16.297 -6.606 12.727 1.00 97.50 309 LEU A C 1
ATOM 2323 O O . LEU A 1 309 ? -15.164 -6.322 12.356 1.00 97.50 309 LEU A O 1
ATOM 2327 N N . ASP A 1 310 ? -16.686 -6.450 13.994 1.00 96.38 310 ASP A N 1
ATOM 2328 C CA . ASP A 1 310 ? -15.849 -5.783 15.001 1.00 96.38 310 ASP A CA 1
ATOM 2329 C C . ASP A 1 310 ? -14.508 -6.501 15.220 1.00 96.38 310 ASP A C 1
ATOM 2331 O O . ASP A 1 310 ? -13.472 -5.852 15.363 1.00 96.38 310 ASP A O 1
ATOM 2335 N N . GLN A 1 311 ? -14.510 -7.839 15.236 1.00 95.81 311 GLN A N 1
ATOM 2336 C CA . GLN A 1 311 ? -13.275 -8.614 15.371 1.00 95.81 311 GLN A CA 1
ATOM 2337 C C . GLN A 1 311 ? -12.405 -8.473 14.121 1.00 95.81 311 GLN A C 1
ATOM 2339 O O . GLN A 1 311 ? -11.213 -8.206 14.235 1.00 95.81 311 GLN A O 1
ATOM 2344 N N . MET A 1 312 ? -13.012 -8.565 12.935 1.00 96.50 312 MET A N 1
ATOM 2345 C CA . MET A 1 312 ? -12.301 -8.422 11.665 1.00 96.50 312 MET A CA 1
ATOM 2346 C C . MET A 1 312 ? -11.625 -7.048 11.538 1.00 96.50 312 MET A C 1
ATOM 2348 O O . MET A 1 312 ? -10.471 -6.956 11.125 1.00 96.50 312 MET A O 1
ATOM 2352 N N . LEU A 1 313 ? -12.314 -5.982 11.954 1.00 96.06 313 LEU A N 1
ATOM 2353 C CA . LEU A 1 313 ? -11.780 -4.620 11.954 1.00 96.06 313 LEU A CA 1
ATOM 2354 C C . LEU A 1 313 ? -10.637 -4.430 12.966 1.00 96.06 313 LEU A C 1
ATOM 2356 O O . LEU A 1 313 ? -9.692 -3.691 12.681 1.00 96.06 313 LEU A O 1
ATOM 2360 N N . LYS A 1 314 ? -10.688 -5.096 14.127 1.00 93.38 314 LYS A N 1
ATOM 2361 C CA . LYS A 1 314 ? -9.594 -5.090 15.117 1.00 93.38 314 LYS A CA 1
ATOM 2362 C C . LYS A 1 314 ? -8.369 -5.842 14.614 1.00 93.38 314 LYS A C 1
ATOM 2364 O O . LYS A 1 314 ? -7.262 -5.315 14.700 1.00 93.38 314 LYS A O 1
ATOM 2369 N N . ASP A 1 315 ? -8.564 -7.028 14.046 1.00 92.62 315 ASP A N 1
ATOM 2370 C CA . ASP A 1 315 ? -7.477 -7.849 13.502 1.00 92.62 315 ASP A CA 1
ATOM 2371 C C . ASP A 1 315 ? -6.771 -7.126 12.347 1.00 92.62 315 ASP A C 1
ATOM 2373 O O . ASP A 1 315 ? -5.541 -7.111 12.263 1.00 92.62 315 ASP A O 1
ATOM 2377 N N . ALA A 1 316 ? -7.548 -6.434 11.507 1.00 90.69 316 ALA A N 1
ATOM 2378 C CA . ALA A 1 316 ? -7.040 -5.572 10.447 1.00 90.69 316 ALA A CA 1
ATOM 2379 C C . ALA A 1 316 ? -6.451 -4.241 10.954 1.00 90.69 316 ALA A C 1
ATOM 2381 O O . ALA A 1 316 ? -5.862 -3.508 10.164 1.00 90.69 316 ALA A O 1
ATOM 2382 N N . LYS A 1 317 ? -6.568 -3.920 12.252 1.00 90.75 317 LYS A N 1
ATOM 2383 C CA . LYS A 1 317 ? -6.126 -2.652 12.863 1.00 90.75 317 LYS A CA 1
ATOM 2384 C C . LYS A 1 317 ? -6.759 -1.412 12.217 1.00 90.75 317 LYS A C 1
ATOM 2386 O O . LYS A 1 317 ? -6.084 -0.397 12.036 1.00 90.75 317 LYS A O 1
ATOM 2391 N N . CYS A 1 318 ? -8.035 -1.508 11.850 1.00 88.19 318 CYS A N 1
ATOM 2392 C CA . CYS A 1 318 ? -8.813 -0.390 11.317 1.00 88.19 318 CYS A CA 1
ATOM 2393 C C . CYS A 1 318 ? -9.506 0.416 12.423 1.00 88.19 318 CYS A C 1
ATOM 2395 O O . CYS A 1 318 ? -9.788 1.594 12.236 1.00 88.19 318 CYS A O 1
ATOM 2397 N N . ILE A 1 319 ? -9.763 -0.192 13.581 1.00 87.19 319 ILE A N 1
ATOM 2398 C CA . ILE A 1 319 ? -10.272 0.496 14.774 1.00 87.19 319 ILE A CA 1
ATOM 2399 C C . ILE A 1 319 ? -9.103 0.675 15.751 1.00 87.19 319 ILE A C 1
ATOM 2401 O O . ILE A 1 319 ? -8.288 -0.239 15.899 1.00 87.19 319 ILE A O 1
ATOM 2405 N N . LYS A 1 320 ? -9.011 1.859 16.369 1.00 61.72 320 LYS A N 1
ATOM 2406 C CA . LYS A 1 320 ? -8.018 2.186 17.406 1.00 61.72 320 LYS A CA 1
ATOM 2407 C C . LYS A 1 320 ? -8.368 1.564 18.754 1.00 61.72 320 LYS A C 1
ATOM 2409 O O . LYS A 1 320 ? -9.572 1.554 19.095 1.00 61.72 320 LYS A O 1
#

pLDDT: mean 72.52, std 23.44, range [30.62, 98.5]

Foldseek 3Di:
DCALPCNLPPDDDDPDQPPDDDPVVQVVLVNVQCNQQGDQVVLNVAAQHKDFPVVVQVSCCVRQVEGWAFDAFPQATQDIDWDFDWDADPVRRGTYGDGTYYDDPVRNVNRPNPDRMHHNYHFDDPPDDPDPPPPVPPDDPDPPDDDDDDDDDDDDDDDDDDDDDDDDDDDDDDDDDDDDDDDDDDDDDDDDDDDDDPPPPPPPDPPPPVLVSLLSVLLSQCQVQLKEKEEAPPDPQSVLQVVVCVVLQFGGYYDHLPPPPVSGVVHSVSNLVSLCVVPVDNDDTFIDHRNDTQGTSVSLVVCVVVVNNNVSRVVSVRHD